Protein AF-A0A931T2Z7-F1 (afdb_monomer_lite)

Radius of gyration: 23.2 Å; chains: 1; bounding box: 56×45×69 Å

Structure (mmCIF, N/CA/C/O backbone):
data_AF-A0A931T2Z7-F1
#
_entry.id   AF-A0A931T2Z7-F1
#
loop_
_atom_site.group_PDB
_atom_site.id
_atom_site.type_symbol
_atom_site.label_atom_id
_atom_site.label_alt_id
_atom_site.label_comp_id
_atom_site.label_asym_id
_atom_site.label_entity_id
_atom_site.label_seq_id
_atom_site.pdbx_PDB_ins_code
_atom_site.Cartn_x
_atom_site.Cartn_y
_atom_site.Cartn_z
_atom_site.occupancy
_atom_site.B_iso_or_equiv
_atom_site.auth_seq_id
_atom_site.auth_comp_id
_atom_site.auth_asym_id
_atom_site.auth_atom_id
_atom_site.pdbx_PDB_model_num
ATOM 1 N N . LYS A 1 1 ? -25.199 -8.448 5.034 1.00 47.22 1 LYS A N 1
ATOM 2 C CA . LYS A 1 1 ? -24.951 -6.985 4.900 1.00 47.22 1 LYS A CA 1
ATOM 3 C C . LYS A 1 1 ? -23.659 -6.798 4.100 1.00 47.22 1 LYS A C 1
ATOM 5 O O . LYS A 1 1 ? -22.638 -7.283 4.561 1.00 47.22 1 LYS A O 1
ATOM 10 N N . VAL A 1 2 ? -23.709 -6.201 2.903 1.00 49.00 2 VAL A N 1
ATOM 11 C CA . VAL A 1 2 ? -22.579 -6.188 1.937 1.00 49.00 2 VAL A CA 1
ATOM 12 C C . VAL A 1 2 ? -21.537 -5.095 2.235 1.00 49.00 2 VAL A C 1
ATOM 14 O O . VAL A 1 2 ? -20.383 -5.226 1.847 1.00 49.00 2 VAL A O 1
ATOM 17 N N . ALA A 1 3 ? -21.900 -4.055 2.985 1.00 61.62 3 ALA A N 1
ATOM 18 C CA . ALA A 1 3 ? -21.031 -2.908 3.238 1.00 61.62 3 ALA A CA 1
ATOM 19 C C . ALA A 1 3 ? -20.469 -2.869 4.673 1.00 61.62 3 ALA A C 1
ATOM 21 O O . ALA A 1 3 ? -21.192 -3.098 5.652 1.00 61.62 3 ALA A O 1
ATOM 22 N N . LEU A 1 4 ? -19.173 -2.538 4.778 1.00 72.38 4 LEU A N 1
ATOM 23 C CA . LEU A 1 4 ? -18.418 -2.384 6.031 1.00 72.38 4 LEU A CA 1
ATOM 24 C C . LEU A 1 4 ? -19.064 -1.343 6.968 1.00 72.38 4 LEU A C 1
ATOM 26 O O . LEU A 1 4 ? -19.288 -1.635 8.146 1.00 72.38 4 LEU A O 1
ATOM 30 N N . PHE A 1 5 ? -19.448 -0.179 6.429 1.00 76.06 5 PHE A N 1
ATOM 31 C CA . PHE A 1 5 ? -19.869 1.005 7.199 1.00 76.06 5 PHE A CA 1
ATOM 32 C C . PHE A 1 5 ? -21.328 1.449 6.981 1.00 76.06 5 PHE A C 1
ATOM 34 O O . PHE A 1 5 ? -21.672 2.587 7.276 1.00 76.06 5 PHE A O 1
ATOM 41 N N . GLY A 1 6 ? -22.214 0.566 6.505 1.00 76.25 6 GLY A N 1
ATOM 42 C CA . GLY A 1 6 ? -23.639 0.889 6.325 1.00 76.25 6 GLY A CA 1
ATOM 43 C C . GLY A 1 6 ? -24.043 1.087 4.864 1.00 76.25 6 GLY A C 1
ATOM 44 O O . GLY A 1 6 ? -23.604 0.330 4.011 1.00 76.25 6 GLY A O 1
ATOM 45 N N . ARG A 1 7 ? -24.949 2.024 4.559 1.00 83.50 7 ARG A N 1
ATOM 46 C CA . ARG A 1 7 ? -25.377 2.281 3.168 1.00 83.50 7 ARG A CA 1
ATOM 47 C C . ARG A 1 7 ? -24.281 3.023 2.401 1.00 83.50 7 ARG A C 1
ATOM 49 O O . ARG A 1 7 ? -23.548 3.800 3.003 1.00 83.50 7 ARG A O 1
ATOM 56 N N . LEU A 1 8 ? -24.218 2.805 1.088 1.00 85.88 8 LEU A N 1
ATOM 57 C CA . LEU A 1 8 ? -23.361 3.600 0.211 1.00 85.88 8 LEU A CA 1
ATOM 58 C C . LEU A 1 8 ? -23.805 5.069 0.242 1.00 85.88 8 LEU A C 1
ATOM 60 O O . LEU A 1 8 ? -24.997 5.379 0.269 1.00 85.88 8 LEU A O 1
ATOM 64 N N . THR A 1 9 ? -22.824 5.954 0.243 1.00 87.44 9 THR A N 1
ATOM 65 C CA . THR A 1 9 ? -22.942 7.408 0.245 1.00 87.44 9 THR A CA 1
ATOM 66 C C . THR A 1 9 ? -22.317 7.973 -1.029 1.00 87.44 9 THR A C 1
ATOM 68 O O . THR A 1 9 ? -21.560 7.290 -1.716 1.00 87.44 9 THR A O 1
ATOM 71 N N . ALA A 1 10 ? -22.575 9.248 -1.333 1.00 90.06 10 ALA A N 1
ATOM 72 C CA . ALA A 1 10 ? -21.933 9.918 -2.467 1.00 90.06 10 ALA A CA 1
ATOM 73 C C . ALA A 1 10 ? -20.393 9.906 -2.372 1.00 90.06 10 ALA A C 1
ATOM 75 O O . ALA A 1 10 ? -19.711 9.887 -3.393 1.00 90.06 10 ALA A O 1
ATOM 76 N N . TRP A 1 11 ? -19.841 9.856 -1.155 1.00 91.12 11 TRP A N 1
ATOM 77 C CA . TRP A 1 11 ? -18.398 9.803 -0.926 1.00 91.12 11 TRP A CA 1
ATOM 78 C C . TRP A 1 11 ? -17.763 8.483 -1.367 1.00 91.12 11 TRP A C 1
ATOM 80 O O . TRP A 1 11 ? -16.595 8.488 -1.743 1.00 91.12 11 TRP A O 1
ATOM 90 N N . ASP A 1 12 ? -18.517 7.379 -1.425 1.00 91.62 12 ASP A N 1
ATOM 91 C CA . ASP A 1 12 ? -17.999 6.089 -1.902 1.00 91.62 12 ASP A CA 1
ATOM 92 C C . ASP A 1 12 ? -17.622 6.120 -3.395 1.00 91.62 12 ASP A C 1
ATOM 94 O O . ASP A 1 12 ? -16.842 5.284 -3.852 1.00 91.62 12 ASP A O 1
ATOM 98 N N . ALA A 1 13 ? -18.079 7.133 -4.145 1.00 91.12 13 ALA A N 1
ATOM 99 C CA . ALA A 1 13 ? -17.636 7.389 -5.516 1.00 91.12 13 ALA A CA 1
ATOM 100 C C . ALA A 1 13 ? -16.132 7.709 -5.619 1.00 91.12 13 ALA A C 1
ATOM 102 O O . ALA A 1 13 ? -15.572 7.640 -6.712 1.00 91.12 13 ALA A O 1
ATOM 103 N N . MET A 1 14 ? -15.454 8.020 -4.505 1.00 89.88 14 MET A N 1
ATOM 104 C CA . MET A 1 14 ? -14.001 8.199 -4.503 1.00 89.88 14 MET A CA 1
ATOM 105 C C . MET A 1 14 ? -13.225 6.882 -4.561 1.00 89.88 14 MET A C 1
ATOM 107 O O . MET A 1 14 ? -12.046 6.905 -4.890 1.00 89.88 14 MET A O 1
ATOM 111 N N . ILE A 1 15 ? -13.843 5.733 -4.265 1.00 91.50 15 ILE A N 1
ATOM 112 C CA . ILE A 1 15 ? -13.122 4.455 -4.205 1.00 91.50 15 ILE A CA 1
ATOM 113 C C . ILE A 1 15 ? -12.502 4.091 -5.569 1.00 91.50 15 ILE A C 1
ATOM 115 O O . ILE A 1 15 ? -11.302 3.830 -5.593 1.00 91.50 15 ILE A O 1
ATOM 119 N N . PRO A 1 16 ? -13.215 4.120 -6.715 1.00 92.38 16 PRO A N 1
ATOM 120 C CA . PRO A 1 16 ? -12.596 3.826 -8.010 1.00 92.38 16 PRO A CA 1
ATOM 121 C C . PRO A 1 16 ? -11.352 4.678 -8.341 1.00 92.38 16 PRO A C 1
ATOM 123 O O . PRO A 1 16 ? -10.322 4.077 -8.649 1.00 92.38 16 PRO A O 1
ATOM 126 N N . PRO A 1 17 ? -11.349 6.024 -8.216 1.00 90.88 17 PRO A N 1
ATOM 127 C CA . PRO A 1 17 ? -10.139 6.819 -8.460 1.00 90.88 17 PRO A CA 1
ATOM 128 C C . PRO A 1 17 ? -9.031 6.633 -7.402 1.00 90.88 17 PRO A C 1
ATOM 130 O O . PRO A 1 17 ? -7.902 7.070 -7.622 1.00 90.88 17 PRO A O 1
ATOM 133 N N . LEU A 1 18 ? -9.289 5.975 -6.261 1.00 90.50 18 LEU A N 1
ATOM 134 C CA . LEU A 1 18 ? -8.206 5.496 -5.385 1.00 90.50 18 LEU A CA 1
ATOM 135 C C . LEU A 1 18 ? -7.441 4.328 -6.020 1.00 90.50 18 LEU A C 1
ATOM 137 O O . LEU A 1 18 ? -6.227 4.250 -5.861 1.00 90.50 18 LEU A O 1
ATOM 141 N N . PHE A 1 19 ? -8.139 3.431 -6.724 1.00 91.50 19 PHE A N 1
ATOM 142 C CA . PHE A 1 19 ? -7.551 2.228 -7.320 1.00 91.50 19 PHE A CA 1
ATOM 143 C C . PHE A 1 19 ? -6.996 2.450 -8.720 1.00 91.50 19 PHE A C 1
ATOM 145 O O . PHE A 1 19 ? -5.960 1.878 -9.041 1.00 91.50 19 PHE A O 1
ATOM 152 N N . PHE A 1 20 ? -7.686 3.240 -9.541 1.00 88.19 20 PHE A N 1
ATOM 153 C CA . PHE A 1 20 ? -7.350 3.456 -10.943 1.00 88.19 20 PHE A CA 1
ATOM 154 C C . PHE A 1 20 ? -6.665 4.806 -11.108 1.00 88.19 20 PHE A C 1
ATOM 156 O O . PHE A 1 20 ? -7.317 5.817 -11.372 1.00 88.19 20 PHE A O 1
ATOM 163 N N . ARG A 1 21 ? -5.342 4.824 -10.917 1.00 86.31 21 ARG A N 1
ATOM 164 C CA . ARG A 1 21 ? -4.540 6.044 -11.035 1.00 86.31 21 ARG A CA 1
ATOM 165 C C . ARG A 1 21 ? -3.527 5.922 -12.154 1.00 86.31 21 ARG A C 1
ATOM 167 O O . ARG A 1 21 ? -2.790 4.940 -12.218 1.00 86.31 21 ARG A O 1
ATOM 174 N N . PHE A 1 22 ? -3.405 6.957 -12.984 1.00 84.44 22 PHE A N 1
ATOM 175 C CA . PHE A 1 22 ? -2.340 6.986 -13.987 1.00 84.44 22 PHE A CA 1
ATOM 176 C C . PHE A 1 22 ? -0.944 6.976 -13.366 1.00 84.44 22 PHE A C 1
ATOM 178 O O . PHE A 1 22 ? -0.027 6.437 -13.974 1.00 84.44 22 PHE A O 1
ATOM 185 N N . GLY A 1 23 ? -0.791 7.460 -12.129 1.00 81.94 23 GLY A N 1
ATOM 186 C CA . GLY A 1 23 ? 0.449 7.339 -11.358 1.00 81.94 23 GLY A CA 1
ATOM 187 C C . GLY A 1 23 ? 0.893 5.899 -11.060 1.00 81.94 23 GLY A C 1
ATOM 188 O O . GLY A 1 23 ? 1.884 5.716 -10.375 1.00 81.94 23 GLY A O 1
ATOM 189 N N . GLN A 1 24 ? 0.186 4.871 -11.535 1.00 87.50 24 GLN A N 1
ATOM 190 C CA . GLN A 1 24 ? 0.598 3.464 -11.456 1.00 87.50 24 GLN A CA 1
ATOM 191 C C . GLN A 1 24 ? 1.173 2.946 -12.783 1.00 87.50 24 GLN A C 1
ATOM 193 O O . GLN A 1 24 ? 1.386 1.740 -12.923 1.00 87.50 24 GLN A O 1
ATOM 198 N N . TYR A 1 25 ? 1.386 3.820 -13.776 1.00 85.31 25 TYR A N 1
ATOM 199 C CA . TYR A 1 25 ? 1.694 3.398 -15.139 1.00 85.31 25 TYR A CA 1
ATOM 200 C C . TYR A 1 25 ? 2.906 2.465 -15.214 1.00 85.31 25 TYR A C 1
ATOM 202 O O . TYR A 1 25 ? 2.810 1.483 -15.935 1.00 85.31 25 TYR A O 1
ATOM 210 N N . GLU A 1 26 ? 3.999 2.659 -14.461 1.00 81.50 26 GLU A N 1
ATOM 211 C CA . GLU A 1 26 ? 5.167 1.760 -14.579 1.00 81.50 26 GLU A CA 1
ATOM 212 C C . GLU A 1 26 ? 4.852 0.332 -14.129 1.00 81.50 26 GLU A C 1
ATOM 214 O O . GLU A 1 26 ? 5.393 -0.623 -14.691 1.00 81.50 26 GLU A O 1
ATOM 219 N N . ALA A 1 27 ? 3.959 0.169 -13.148 1.00 80.25 27 ALA A N 1
ATOM 220 C CA . ALA A 1 27 ? 3.520 -1.148 -12.695 1.00 80.25 27 ALA A CA 1
ATOM 221 C C . ALA A 1 27 ? 2.672 -1.872 -13.754 1.00 80.25 27 ALA A C 1
ATOM 223 O O . ALA A 1 27 ? 2.541 -3.091 -13.696 1.00 80.25 27 ALA A O 1
ATOM 224 N N . LEU A 1 28 ? 2.108 -1.140 -14.719 1.00 80.81 28 LEU A N 1
ATOM 225 C CA . LEU A 1 28 ? 1.307 -1.685 -15.815 1.00 80.81 28 LEU A CA 1
ATOM 226 C C . LEU A 1 28 ? 2.108 -1.801 -17.116 1.00 80.81 28 LEU A C 1
ATOM 228 O O . LEU A 1 28 ? 1.961 -2.772 -17.853 1.00 80.81 28 LEU A O 1
ATOM 232 N N . THR A 1 29 ? 2.953 -0.816 -17.409 1.00 78.75 29 THR A N 1
ATOM 233 C CA . THR A 1 29 ? 3.614 -0.663 -18.706 1.00 78.75 29 THR A CA 1
ATOM 234 C C . THR A 1 29 ? 5.085 -1.021 -18.668 1.00 78.75 29 THR A C 1
ATOM 236 O O . THR A 1 29 ? 5.592 -1.452 -19.699 1.00 78.75 29 THR A O 1
ATOM 239 N N . PHE A 1 30 ? 5.789 -0.877 -17.539 1.00 76.62 30 PHE A N 1
ATOM 240 C CA . PHE A 1 30 ? 7.238 -1.072 -17.483 1.00 76.62 30 PHE A CA 1
ATOM 241 C C . PHE A 1 30 ? 7.589 -2.512 -17.120 1.00 76.62 30 PHE A C 1
ATOM 243 O O . PHE A 1 30 ? 8.102 -3.241 -17.973 1.00 76.62 30 PHE A O 1
ATOM 250 N N . ILE A 1 31 ? 7.242 -2.930 -15.900 1.00 75.31 31 ILE A N 1
ATOM 251 C CA . ILE A 1 31 ? 7.442 -4.290 -15.387 1.00 75.31 31 ILE A CA 1
ATOM 252 C C . ILE A 1 31 ? 6.098 -4.751 -14.813 1.00 75.31 31 ILE A C 1
ATOM 254 O O . ILE A 1 31 ? 5.860 -4.567 -13.615 1.00 75.31 31 ILE A O 1
ATOM 258 N N . PRO A 1 32 ? 5.199 -5.307 -15.650 1.00 75.38 32 PRO A N 1
ATOM 259 C CA . PRO A 1 32 ? 3.908 -5.803 -15.198 1.00 75.38 32 PRO A CA 1
ATOM 260 C C . PRO A 1 32 ? 4.111 -7.053 -14.345 1.00 75.38 32 PRO A C 1
ATOM 262 O O . PRO A 1 32 ? 4.056 -8.181 -14.829 1.00 75.38 32 PRO A O 1
ATOM 265 N N . ASN A 1 33 ? 4.379 -6.844 -13.059 1.00 80.88 33 ASN A N 1
ATOM 266 C CA . ASN A 1 33 ? 4.463 -7.905 -12.075 1.00 80.88 33 ASN A CA 1
ATOM 267 C C . ASN A 1 33 ? 3.382 -7.705 -11.002 1.00 80.88 33 ASN A C 1
ATOM 269 O O . ASN A 1 33 ? 3.566 -6.898 -10.083 1.00 80.88 33 ASN A O 1
ATOM 273 N N . PRO A 1 34 ? 2.270 -8.462 -11.074 1.00 80.12 34 PRO A N 1
ATOM 274 C CA . PRO A 1 34 ? 1.200 -8.394 -10.086 1.00 80.12 34 PRO A CA 1
ATOM 275 C C . PRO A 1 34 ? 1.677 -8.620 -8.647 1.00 80.12 34 PRO A C 1
ATOM 277 O O . PRO A 1 34 ? 1.094 -8.043 -7.724 1.00 80.12 34 PRO A O 1
ATOM 280 N N . SER A 1 35 ? 2.739 -9.413 -8.440 1.00 79.94 35 SER A N 1
ATOM 281 C CA . SER A 1 35 ? 3.261 -9.711 -7.101 1.00 79.94 35 SER A CA 1
ATOM 282 C C . SER A 1 35 ? 3.876 -8.490 -6.414 1.00 79.94 35 SER A C 1
ATOM 284 O O . SER A 1 35 ? 3.884 -8.423 -5.189 1.00 79.94 35 SER A O 1
ATOM 286 N N . HIS A 1 36 ? 4.334 -7.493 -7.177 1.00 76.94 36 HIS A N 1
ATOM 287 C CA . HIS A 1 36 ? 4.993 -6.305 -6.635 1.00 76.94 36 HIS A CA 1
ATOM 288 C C . HIS A 1 36 ? 4.038 -5.169 -6.248 1.00 76.94 36 HIS A C 1
ATOM 290 O O . HIS A 1 36 ? 4.475 -4.195 -5.643 1.00 76.94 36 HIS A O 1
ATOM 296 N N . GLY A 1 37 ? 2.745 -5.273 -6.571 1.00 85.06 37 GLY A N 1
ATOM 297 C CA . GLY A 1 37 ? 1.793 -4.191 -6.312 1.00 85.06 37 GLY A CA 1
ATOM 298 C C . GLY A 1 37 ? 0.382 -4.680 -6.028 1.00 85.06 37 GLY A C 1
ATOM 299 O O . GLY A 1 37 ? -0.073 -4.642 -4.888 1.00 85.06 37 GLY A O 1
ATOM 300 N N . VAL A 1 38 ? -0.320 -5.143 -7.064 1.00 91.25 38 VAL A N 1
ATOM 301 C CA . VAL A 1 38 ? -1.763 -5.430 -6.991 1.00 91.25 38 VAL A CA 1
ATOM 302 C C . VAL A 1 38 ? -2.079 -6.561 -6.011 1.00 91.25 38 VAL A C 1
ATOM 304 O O . VAL A 1 38 ? -2.988 -6.420 -5.196 1.00 91.25 38 VAL A O 1
ATOM 307 N N . ILE A 1 39 ? -1.321 -7.663 -6.043 1.00 94.19 39 ILE A N 1
ATOM 308 C CA . ILE A 1 39 ? -1.569 -8.815 -5.162 1.00 94.19 39 ILE A CA 1
ATOM 309 C C . ILE A 1 39 ? -1.424 -8.430 -3.675 1.00 94.19 39 ILE A C 1
ATOM 311 O O . ILE A 1 39 ? -2.365 -8.696 -2.927 1.00 94.19 39 ILE A O 1
ATOM 315 N N . PRO A 1 40 ? -0.338 -7.767 -3.220 1.00 95.31 40 PRO A N 1
ATOM 316 C CA . PRO A 1 40 ? -0.238 -7.260 -1.848 1.00 95.31 40 PRO A CA 1
ATOM 317 C C . PRO A 1 40 ? -1.440 -6.420 -1.397 1.00 95.31 40 PRO A C 1
ATOM 319 O O . PRO A 1 40 ? -1.946 -6.613 -0.292 1.00 95.31 40 PRO A O 1
ATOM 322 N N . VAL A 1 41 ? -1.929 -5.518 -2.257 1.00 95.88 41 VAL A N 1
ATOM 323 C CA . VAL A 1 41 ? -3.095 -4.671 -1.954 1.00 95.88 41 VAL A CA 1
ATOM 324 C C . VAL A 1 41 ? -4.354 -5.517 -1.792 1.00 95.88 41 VAL A C 1
ATOM 326 O O . VAL A 1 41 ? -5.075 -5.365 -0.806 1.00 95.88 41 VAL A O 1
ATOM 329 N N . VAL A 1 42 ? -4.605 -6.445 -2.719 1.00 96.81 42 VAL A N 1
ATOM 330 C CA . VAL A 1 42 ? -5.750 -7.364 -2.646 1.00 96.81 42 VAL A CA 1
ATOM 331 C C . VAL A 1 42 ? -5.690 -8.203 -1.369 1.00 96.81 42 VAL A C 1
ATOM 333 O O . VAL A 1 42 ? -6.690 -8.303 -0.663 1.00 96.81 42 VAL A O 1
ATOM 336 N N . LEU A 1 43 ? -4.524 -8.750 -1.022 1.00 97.81 43 LEU A N 1
ATOM 337 C CA . LEU A 1 43 ? -4.340 -9.540 0.197 1.00 97.81 43 LEU A CA 1
ATOM 338 C C . LEU A 1 43 ? -4.569 -8.709 1.467 1.00 97.81 43 LEU A C 1
ATOM 340 O O . LEU A 1 43 ? -5.224 -9.191 2.388 1.00 97.81 43 LEU A O 1
ATOM 344 N N . ALA A 1 44 ? -4.121 -7.451 1.510 1.00 97.69 44 ALA A N 1
ATOM 345 C CA . ALA A 1 44 ? -4.396 -6.554 2.634 1.00 97.69 44 ALA A CA 1
ATOM 346 C C . ALA A 1 44 ? -5.902 -6.273 2.802 1.00 97.69 44 ALA A C 1
ATOM 348 O O . ALA A 1 44 ? -6.428 -6.304 3.919 1.00 97.69 44 ALA A O 1
ATOM 349 N N . LEU A 1 45 ? -6.625 -6.062 1.697 1.00 97.00 45 LEU A N 1
ATOM 350 C CA . LEU A 1 45 ? -8.078 -5.864 1.714 1.00 97.00 45 LEU A CA 1
ATOM 351 C C . LEU A 1 45 ? -8.827 -7.142 2.118 1.00 97.00 45 LEU A C 1
ATOM 353 O O . LEU A 1 45 ? -9.759 -7.080 2.924 1.00 97.00 45 LEU A O 1
ATOM 357 N N . LEU A 1 46 ? -8.398 -8.305 1.619 1.00 97.50 46 LEU A N 1
ATOM 358 C CA . LEU A 1 46 ? -8.943 -9.606 2.009 1.00 97.50 46 LEU A CA 1
ATOM 359 C C . LEU A 1 46 ? -8.679 -9.913 3.486 1.00 97.50 46 LEU A C 1
ATOM 361 O O . LEU A 1 46 ? -9.564 -10.448 4.154 1.00 97.50 46 LEU A O 1
ATOM 365 N N . ALA A 1 47 ? -7.516 -9.541 4.027 1.00 97.75 47 ALA A N 1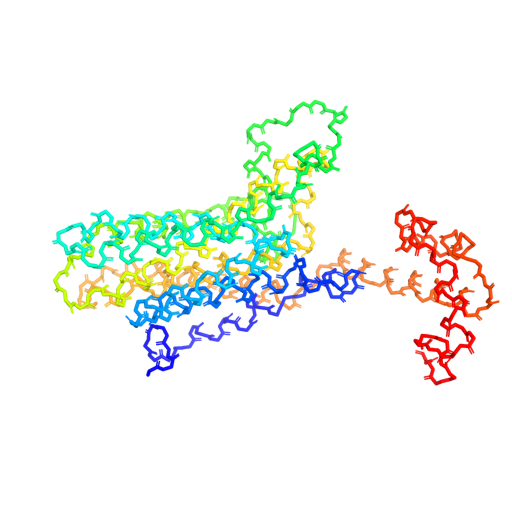
ATOM 366 C CA . ALA A 1 47 ? -7.230 -9.676 5.453 1.00 97.75 47 ALA A CA 1
ATOM 367 C C . ALA A 1 47 ? -8.189 -8.822 6.289 1.00 97.75 47 ALA A C 1
ATOM 369 O O . ALA A 1 47 ? -8.807 -9.329 7.223 1.00 97.75 47 ALA A O 1
ATOM 370 N N . CYS A 1 48 ? -8.404 -7.560 5.903 1.00 96.25 48 CYS A N 1
ATOM 371 C CA . CYS A 1 48 ? -9.378 -6.694 6.567 1.00 96.25 48 CYS A CA 1
ATOM 372 C C . CYS A 1 48 ? -10.802 -7.259 6.487 1.00 96.25 48 CYS A C 1
ATOM 374 O O . CYS A 1 48 ? -11.539 -7.256 7.471 1.00 96.25 48 CYS A O 1
ATOM 376 N N . ARG A 1 49 ? -11.187 -7.821 5.334 1.00 95.44 49 ARG A N 1
ATOM 377 C CA . ARG A 1 49 ? -12.473 -8.513 5.194 1.00 95.44 49 ARG A CA 1
ATOM 378 C C . ARG A 1 49 ? -12.559 -9.754 6.084 1.00 95.44 49 ARG A C 1
ATOM 380 O O . ARG A 1 49 ? -13.633 -10.019 6.624 1.00 95.44 49 ARG A O 1
ATOM 387 N N . SER A 1 50 ? -11.458 -10.482 6.246 1.00 96.44 50 SER A N 1
ATOM 388 C CA . SER A 1 50 ? -11.375 -11.701 7.057 1.00 96.44 50 SER A CA 1
ATOM 389 C C . SER A 1 50 ? -11.448 -11.415 8.556 1.00 96.44 50 SER A C 1
ATOM 391 O O . SER A 1 50 ? -11.975 -12.233 9.303 1.00 96.44 50 SER A O 1
ATOM 393 N N . LEU A 1 51 ? -11.028 -10.225 9.004 1.00 94.81 51 LEU A N 1
ATOM 394 C CA . LEU A 1 51 ? -11.258 -9.780 10.384 1.00 94.81 51 LEU A CA 1
ATOM 395 C C . LEU A 1 51 ? -12.755 -9.726 10.731 1.00 94.81 51 LEU A C 1
ATOM 397 O O . LEU A 1 51 ? -13.123 -9.942 11.880 1.00 94.81 51 LEU A O 1
ATOM 401 N N . LEU A 1 52 ? -13.633 -9.486 9.753 1.00 92.62 52 LEU A N 1
ATOM 402 C CA . LEU A 1 52 ? -15.088 -9.465 9.954 1.00 92.62 52 LEU A CA 1
ATOM 403 C C . LEU A 1 52 ? -15.737 -10.860 9.981 1.00 92.62 52 LEU A C 1
ATOM 405 O O . LEU A 1 52 ? -16.962 -10.948 10.041 1.00 92.62 52 LEU A O 1
ATOM 409 N N . ILE A 1 53 ? -14.969 -11.943 9.851 1.00 93.62 53 ILE A N 1
ATOM 410 C CA . ILE A 1 53 ? -15.504 -13.299 9.982 1.00 93.62 53 ILE A CA 1
ATOM 411 C C . ILE A 1 53 ? -15.754 -13.567 11.472 1.00 93.62 53 ILE A C 1
ATOM 413 O O . ILE A 1 53 ? -14.827 -13.504 12.282 1.00 93.62 53 ILE A O 1
ATOM 417 N N . GLU A 1 54 ? -17.009 -13.863 11.815 1.00 90.75 54 GLU A N 1
ATOM 418 C CA . GLU A 1 54 ? -17.461 -14.151 13.187 1.00 90.75 54 GLU A CA 1
ATOM 419 C C . GLU A 1 54 ? -16.967 -15.524 13.669 1.00 90.75 54 GLU A C 1
ATOM 421 O O . GLU A 1 54 ? -16.572 -15.698 14.819 1.00 90.75 54 GLU A O 1
ATOM 426 N N . ASN A 1 55 ? -16.910 -16.514 12.772 1.00 93.25 55 ASN A N 1
ATOM 427 C CA . ASN A 1 55 ? -16.373 -17.830 13.101 1.00 93.25 55 ASN A CA 1
ATOM 428 C C . ASN A 1 55 ? -14.846 -17.758 13.303 1.00 93.25 55 ASN A C 1
ATOM 430 O O . ASN A 1 55 ? -14.093 -17.559 12.349 1.00 93.25 55 ASN A O 1
ATOM 434 N N . GLY A 1 56 ? -14.391 -17.962 14.544 1.00 93.38 56 GLY A N 1
ATOM 435 C CA . GLY A 1 56 ? -12.976 -17.868 14.918 1.00 93.38 56 GLY A CA 1
ATOM 436 C C . GLY A 1 56 ? -12.050 -18.801 14.131 1.00 93.38 56 GLY A C 1
ATOM 437 O O . GLY A 1 56 ? -10.975 -18.371 13.723 1.00 93.38 56 GLY A O 1
ATOM 438 N N . TRP A 1 57 ? -12.481 -20.031 13.838 1.00 97.12 57 TRP A N 1
ATOM 439 C CA . TRP A 1 57 ? -11.696 -20.994 13.054 1.00 97.12 57 TRP A CA 1
ATOM 440 C C . TRP A 1 57 ? -11.585 -20.599 11.584 1.00 97.12 57 TRP A C 1
ATOM 442 O O . TRP A 1 57 ? -10.503 -20.665 11.007 1.00 97.12 57 TRP A O 1
ATOM 452 N N . ALA A 1 58 ? -12.684 -20.143 10.980 1.00 97.25 58 ALA A N 1
ATOM 453 C CA . ALA A 1 58 ? -12.672 -19.644 9.610 1.00 97.25 58 ALA A CA 1
ATOM 454 C C . ALA A 1 58 ? -11.828 -18.365 9.490 1.00 97.25 58 ALA A C 1
ATOM 456 O O . ALA A 1 58 ? -11.067 -18.223 8.535 1.00 97.25 58 ALA A O 1
ATOM 457 N N . ARG A 1 59 ? -11.905 -17.460 10.479 1.00 96.75 59 ARG A N 1
ATOM 458 C CA . ARG A 1 59 ? -11.037 -16.277 10.565 1.00 96.75 59 ARG A CA 1
ATOM 459 C C . ARG A 1 59 ? -9.569 -16.674 10.682 1.00 96.75 59 ARG A C 1
ATOM 461 O O . ARG A 1 59 ? -8.749 -16.112 9.963 1.00 96.75 59 ARG A O 1
ATOM 468 N N . LEU A 1 60 ? -9.249 -17.637 11.547 1.00 97.75 60 LEU A N 1
ATOM 469 C CA . LEU A 1 60 ? -7.899 -18.169 11.698 1.00 97.75 60 LEU A CA 1
ATOM 470 C C . LEU A 1 60 ? -7.384 -18.714 10.367 1.00 97.75 60 LEU A C 1
ATOM 472 O O . LEU A 1 60 ? -6.373 -18.231 9.868 1.00 97.75 60 LEU A O 1
ATOM 476 N N . ALA A 1 61 ? -8.115 -19.648 9.753 1.00 98.38 61 ALA A N 1
ATOM 477 C CA . ALA A 1 61 ? -7.722 -20.264 8.489 1.00 98.38 61 ALA A CA 1
ATOM 478 C C . ALA A 1 61 ? -7.510 -19.217 7.382 1.00 98.38 61 ALA A C 1
ATOM 480 O O . ALA A 1 61 ? -6.489 -19.242 6.693 1.00 98.38 61 ALA A O 1
ATOM 481 N N . ALA A 1 62 ? -8.434 -18.258 7.251 1.00 98.44 62 ALA A N 1
ATOM 482 C CA . ALA A 1 62 ? -8.344 -17.191 6.261 1.00 98.44 62 ALA A CA 1
ATOM 483 C C . ALA A 1 62 ? -7.133 -16.273 6.500 1.00 98.44 62 ALA A C 1
ATOM 485 O O . ALA A 1 62 ? -6.349 -16.046 5.581 1.00 98.44 62 ALA A O 1
ATOM 486 N N . LEU A 1 63 ? -6.943 -15.765 7.724 1.00 98.44 63 LEU A N 1
ATOM 487 C CA . LEU A 1 63 ? -5.831 -14.862 8.044 1.00 98.44 63 LEU A CA 1
ATOM 488 C C . LEU A 1 63 ? -4.473 -15.557 7.934 1.00 98.44 63 LEU A C 1
ATOM 490 O O . LEU A 1 63 ? -3.527 -14.936 7.450 1.00 98.44 63 LEU A O 1
ATOM 494 N N . THR A 1 64 ? -4.368 -16.829 8.321 1.00 98.50 64 THR A N 1
ATOM 495 C CA . THR A 1 64 ? -3.148 -17.625 8.147 1.00 98.50 64 THR A CA 1
ATOM 496 C C . THR A 1 64 ? -2.824 -17.824 6.667 1.00 98.50 64 THR A C 1
ATOM 498 O O . THR A 1 64 ? -1.702 -17.528 6.257 1.00 98.50 64 THR A O 1
ATOM 501 N N . ALA A 1 65 ? -3.795 -18.242 5.847 1.00 98.44 65 ALA A N 1
ATOM 502 C CA . ALA A 1 65 ? -3.588 -18.421 4.409 1.00 98.44 65 ALA A CA 1
ATOM 503 C C . ALA A 1 65 ? -3.207 -17.103 3.715 1.00 98.44 65 ALA A C 1
ATOM 505 O O . ALA A 1 65 ? -2.235 -17.050 2.964 1.00 98.44 65 ALA A O 1
ATOM 506 N N . ILE A 1 66 ? -3.923 -16.012 4.008 1.00 98.50 66 ILE A N 1
ATOM 507 C CA . ILE A 1 66 ? -3.629 -14.689 3.440 1.00 98.50 66 ILE A CA 1
ATOM 508 C C . ILE A 1 66 ? -2.232 -14.220 3.849 1.00 98.50 66 ILE A C 1
ATOM 510 O O . ILE A 1 66 ? -1.501 -13.703 3.010 1.00 98.50 66 ILE A O 1
ATOM 514 N N . SER A 1 67 ? -1.843 -14.425 5.109 1.00 98.12 67 SER A N 1
ATOM 515 C CA . SER A 1 67 ? -0.524 -14.034 5.612 1.00 98.12 67 SER A CA 1
ATOM 516 C C . SER A 1 67 ? 0.601 -14.838 4.966 1.00 98.12 67 SER A C 1
ATOM 518 O O . SER A 1 67 ? 1.616 -14.255 4.596 1.00 98.12 67 SER A O 1
ATOM 520 N N . PHE A 1 68 ? 0.398 -16.145 4.754 1.00 97.44 68 PHE A N 1
ATOM 521 C CA . PHE A 1 68 ? 1.319 -16.983 3.989 1.00 97.44 68 PHE A CA 1
ATOM 522 C C . PHE A 1 68 ? 1.538 -16.409 2.586 1.00 97.44 68 PHE A C 1
ATOM 524 O O . PHE A 1 68 ? 2.671 -16.100 2.217 1.00 97.44 68 PHE A O 1
ATOM 531 N N . PHE A 1 69 ? 0.465 -16.188 1.819 1.00 97.31 69 PHE A N 1
ATOM 532 C CA . PHE A 1 69 ? 0.593 -15.635 0.470 1.00 97.31 69 PHE A CA 1
ATOM 533 C C . PHE A 1 69 ? 1.193 -14.225 0.479 1.00 97.31 69 PHE A C 1
ATOM 535 O O . PHE A 1 69 ? 2.052 -13.927 -0.346 1.00 97.31 69 PHE A O 1
ATOM 542 N N . ALA A 1 70 ? 0.807 -13.370 1.430 1.00 96.62 70 ALA A N 1
ATOM 543 C CA . ALA A 1 70 ? 1.297 -11.997 1.516 1.00 96.62 70 ALA A CA 1
ATOM 544 C C . ALA A 1 70 ? 2.811 -11.946 1.745 1.00 96.62 70 ALA A C 1
ATOM 546 O O . ALA A 1 70 ? 3.500 -11.213 1.032 1.00 96.62 70 ALA A O 1
ATOM 547 N N . SER A 1 71 ? 3.347 -12.769 2.650 1.00 95.38 71 SER A N 1
ATOM 548 C CA . SER A 1 71 ? 4.793 -12.860 2.887 1.00 95.38 71 SER A CA 1
ATOM 549 C C . SER A 1 71 ? 5.584 -13.290 1.650 1.00 95.38 71 SER A C 1
ATOM 551 O O . SER A 1 71 ? 6.673 -12.778 1.419 1.00 95.38 71 SER A O 1
ATOM 553 N N . HIS A 1 72 ? 5.019 -14.149 0.798 1.00 93.25 72 HIS A N 1
ATOM 554 C CA . HIS A 1 72 ? 5.703 -14.663 -0.397 1.00 93.25 72 HIS A CA 1
ATOM 555 C C . HIS A 1 72 ? 5.556 -13.775 -1.643 1.00 93.25 72 HIS A C 1
ATOM 557 O O . HIS A 1 72 ? 6.104 -14.088 -2.696 1.00 93.25 72 HIS A O 1
ATOM 563 N N . THR A 1 73 ? 4.855 -12.641 -1.548 1.00 91.06 73 THR A N 1
ATOM 564 C CA . THR A 1 73 ? 4.785 -11.659 -2.652 1.00 91.06 73 THR A CA 1
ATOM 565 C C . THR A 1 73 ? 5.994 -10.719 -2.704 1.00 91.06 73 THR A C 1
ATOM 567 O O . THR A 1 73 ? 6.196 -10.023 -3.699 1.00 91.06 73 THR A O 1
ATOM 570 N N . GLY A 1 74 ? 6.785 -10.653 -1.628 1.00 84.25 74 GLY A N 1
ATOM 571 C CA . GLY A 1 74 ? 7.905 -9.723 -1.455 1.00 84.25 74 GLY A CA 1
ATOM 572 C C . GLY A 1 74 ? 7.506 -8.332 -0.945 1.00 84.25 74 GLY A C 1
ATOM 573 O O . GLY A 1 74 ? 8.276 -7.726 -0.215 1.00 84.25 74 GLY A O 1
ATOM 574 N N . PHE A 1 75 ? 6.299 -7.839 -1.253 1.00 87.31 75 PHE A N 1
ATOM 575 C CA . PHE A 1 75 ? 5.811 -6.521 -0.797 1.00 87.31 75 PHE A CA 1
ATOM 576 C C . PHE A 1 75 ? 4.689 -6.611 0.248 1.00 87.31 75 PHE A C 1
ATOM 578 O O . PHE A 1 75 ? 4.511 -5.696 1.048 1.00 87.31 75 PHE A O 1
ATOM 585 N N . GLY A 1 76 ? 3.960 -7.728 0.295 1.00 92.00 76 GLY A N 1
ATOM 586 C CA . GLY A 1 76 ? 2.930 -7.995 1.302 1.00 92.00 76 GLY A CA 1
ATOM 587 C C . GLY A 1 76 ? 3.472 -8.414 2.673 1.00 92.00 76 GLY A C 1
ATOM 588 O O . GLY A 1 76 ? 2.682 -8.591 3.598 1.00 92.00 76 GLY A O 1
ATOM 589 N N . PHE A 1 77 ? 4.792 -8.548 2.846 1.00 93.31 77 PHE A N 1
ATOM 590 C CA . PHE A 1 77 ? 5.395 -9.059 4.085 1.00 93.31 77 PHE A CA 1
ATOM 591 C C . PHE A 1 77 ? 5.161 -8.173 5.322 1.00 93.31 77 PHE A C 1
ATOM 593 O O . PHE A 1 77 ? 5.334 -8.635 6.447 1.00 93.31 77 PHE A O 1
ATOM 600 N N . PHE A 1 78 ? 4.735 -6.918 5.141 1.00 95.88 78 PHE A N 1
ATOM 601 C CA . PHE A 1 78 ? 4.356 -6.028 6.245 1.00 95.88 78 PHE A CA 1
ATOM 602 C C . PHE A 1 78 ? 2.978 -6.341 6.835 1.00 95.88 78 PHE A C 1
ATOM 604 O O . PHE A 1 78 ? 2.683 -5.910 7.948 1.00 95.88 78 PHE A O 1
ATOM 611 N N . LEU A 1 79 ? 2.126 -7.081 6.120 1.00 97.94 79 LEU A N 1
ATOM 612 C CA . LEU A 1 79 ? 0.770 -7.395 6.570 1.00 97.94 79 LEU A CA 1
ATOM 613 C C . LEU A 1 79 ? 0.740 -8.316 7.804 1.00 97.94 79 LEU A C 1
ATOM 615 O O . LEU A 1 79 ? 0.072 -7.948 8.775 1.00 97.94 79 LEU A O 1
ATOM 619 N N . PRO A 1 80 ? 1.459 -9.457 7.843 1.00 98.12 80 PRO A N 1
ATOM 620 C CA . PRO A 1 80 ? 1.411 -10.359 8.992 1.00 98.12 80 PRO A CA 1
ATOM 621 C C . PRO A 1 80 ? 1.831 -9.710 10.319 1.00 98.12 80 PRO A C 1
ATOM 623 O O . PRO A 1 80 ? 1.080 -9.861 11.281 1.00 98.12 80 PRO A O 1
ATOM 626 N N . PRO A 1 81 ? 2.930 -8.926 10.416 1.00 97.81 81 PRO A N 1
ATOM 627 C CA . PRO A 1 81 ? 3.274 -8.229 11.659 1.00 97.81 81 PRO A CA 1
ATOM 628 C C . PRO A 1 81 ? 2.160 -7.310 12.182 1.00 97.81 81 PRO A C 1
ATOM 630 O O . PRO A 1 81 ? 1.911 -7.270 13.387 1.00 97.81 81 PRO A O 1
ATOM 633 N N . MET A 1 82 ? 1.443 -6.616 11.289 1.00 97.62 82 MET A N 1
ATOM 634 C CA . MET A 1 82 ? 0.325 -5.748 11.682 1.00 97.62 82 MET A CA 1
ATOM 635 C C . MET A 1 82 ? -0.879 -6.551 12.177 1.00 97.62 82 MET A C 1
ATOM 637 O O . MET A 1 82 ? -1.498 -6.181 13.176 1.00 97.62 82 MET A O 1
ATOM 641 N N . LEU A 1 83 ? -1.188 -7.677 11.526 1.00 98.06 83 LEU A N 1
ATOM 642 C CA . LEU A 1 83 ? -2.238 -8.591 11.978 1.00 98.06 83 LEU A CA 1
ATOM 643 C C . LEU A 1 83 ? -1.899 -9.214 13.335 1.00 98.06 83 LEU A C 1
ATOM 645 O O . LEU A 1 83 ? -2.763 -9.253 14.206 1.00 98.06 83 LEU A O 1
ATOM 649 N N . ILE A 1 84 ? -0.650 -9.645 13.538 1.00 98.12 84 ILE A N 1
ATOM 650 C CA . ILE A 1 84 ? -0.168 -10.172 14.822 1.00 98.12 84 ILE A CA 1
ATOM 651 C C . ILE A 1 84 ? -0.381 -9.131 15.917 1.00 98.12 84 ILE A C 1
ATOM 653 O O . ILE A 1 84 ? -1.016 -9.444 16.916 1.00 98.12 84 ILE A O 1
ATOM 657 N N . GLY A 1 85 ? 0.068 -7.886 15.721 1.00 96.62 85 GLY A N 1
ATOM 658 C CA . GLY A 1 85 ? -0.107 -6.823 16.715 1.00 96.62 85 GLY A CA 1
ATOM 659 C C . GLY A 1 85 ? -1.574 -6.610 17.104 1.00 96.62 85 GLY A C 1
ATOM 660 O O . GLY A 1 85 ? -1.910 -6.590 18.286 1.00 96.62 85 GLY A O 1
ATOM 661 N N . VAL A 1 86 ? -2.467 -6.531 16.114 1.00 95.50 86 VAL A N 1
ATOM 662 C CA . VAL A 1 86 ? -3.915 -6.377 16.334 1.00 95.50 86 VAL A CA 1
ATOM 663 C C . VAL A 1 86 ? -4.523 -7.578 17.072 1.00 95.50 86 VAL A C 1
ATOM 665 O O . VAL A 1 86 ? -5.319 -7.393 17.992 1.00 95.50 86 VAL A O 1
ATOM 668 N N . LEU A 1 87 ? -4.147 -8.805 16.705 1.00 95.75 87 LEU A N 1
ATOM 669 C CA . LEU A 1 87 ? -4.647 -10.034 17.331 1.00 95.75 87 LEU A CA 1
ATOM 670 C C . LEU A 1 87 ? -4.107 -10.231 18.754 1.00 95.75 87 LEU A C 1
ATOM 672 O O . LEU A 1 87 ? -4.840 -10.699 19.621 1.00 95.75 87 LEU A O 1
ATOM 676 N N . LEU A 1 88 ? -2.856 -9.843 19.016 1.00 95.81 88 LEU A N 1
ATOM 677 C CA . LEU A 1 88 ? -2.277 -9.859 20.360 1.00 95.81 88 LEU A CA 1
ATOM 678 C C . LEU A 1 88 ? -2.983 -8.858 21.271 1.00 95.81 88 LEU A C 1
ATOM 680 O O . LEU A 1 88 ? -3.372 -9.227 22.377 1.00 95.81 88 LEU A O 1
ATOM 684 N N . LEU A 1 89 ? -3.209 -7.625 20.798 1.00 93.00 89 LEU A N 1
ATOM 685 C CA . LEU A 1 89 ? -3.999 -6.638 2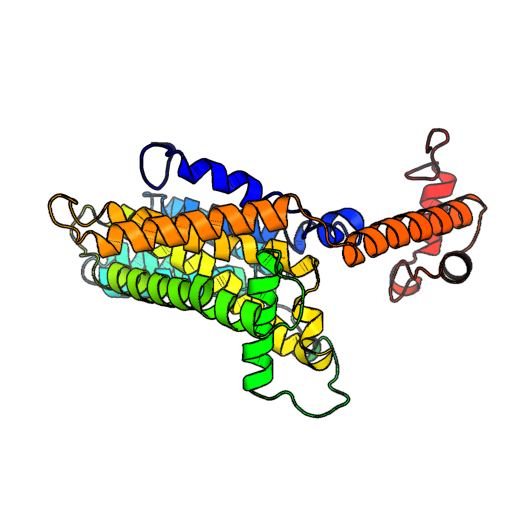1.536 1.00 93.00 89 LEU A CA 1
ATOM 686 C C . LEU A 1 89 ? -5.378 -7.210 21.869 1.00 93.00 89 LEU A C 1
ATOM 688 O O . LEU A 1 89 ? -5.776 -7.208 23.031 1.00 93.00 89 LEU A O 1
ATOM 692 N N . ARG A 1 90 ? -6.063 -7.795 20.881 1.00 91.56 90 ARG A N 1
ATOM 693 C CA . ARG A 1 90 ? -7.351 -8.459 21.097 1.00 91.56 90 ARG A CA 1
ATOM 694 C C . ARG A 1 90 ? -7.283 -9.542 22.173 1.00 91.56 90 ARG A C 1
ATOM 696 O O . ARG A 1 90 ? -8.105 -9.537 23.079 1.00 91.56 90 ARG A O 1
ATOM 703 N N . GLY A 1 91 ? -6.302 -10.442 22.096 1.00 92.38 91 GLY A N 1
ATOM 704 C CA . GLY A 1 91 ? -6.130 -11.528 23.063 1.00 92.38 91 GLY A CA 1
ATOM 705 C C . GLY A 1 91 ? -5.886 -11.032 24.491 1.00 92.38 91 GLY A C 1
ATOM 706 O O . GLY A 1 91 ? -6.421 -11.609 25.436 1.00 92.38 91 GLY A O 1
ATOM 707 N N . ILE A 1 92 ? -5.137 -9.935 24.652 1.00 91.94 92 ILE A N 1
ATOM 708 C CA . ILE A 1 92 ? -4.902 -9.279 25.949 1.00 91.94 92 ILE A CA 1
ATOM 709 C C . ILE A 1 92 ? -6.207 -8.697 26.508 1.00 91.94 92 ILE A C 1
ATOM 711 O O . ILE A 1 92 ? -6.516 -8.901 27.681 1.00 91.94 92 ILE A O 1
ATOM 715 N N . TYR A 1 93 ? -7.003 -8.011 25.684 1.00 87.44 93 TYR A N 1
ATOM 716 C CA . TYR A 1 93 ? -8.275 -7.425 26.128 1.00 87.44 93 TYR A CA 1
ATOM 717 C C . TYR A 1 93 ? -9.354 -8.476 26.402 1.00 87.44 93 TYR A C 1
ATOM 719 O O . TYR A 1 93 ? -10.105 -8.372 27.373 1.00 87.44 93 TYR A O 1
ATOM 727 N N . GLU A 1 94 ? -9.397 -9.537 25.602 1.00 88.75 94 GLU A N 1
ATOM 728 C CA . GLU A 1 94 ? -10.315 -10.658 25.781 1.00 88.75 94 GLU A CA 1
ATOM 729 C C . GLU A 1 94 ? -9.853 -11.641 26.871 1.00 88.75 94 GLU A C 1
ATOM 731 O O . GLU A 1 94 ? -10.520 -12.650 27.069 1.00 88.75 94 GLU A O 1
ATOM 736 N N . TRP A 1 95 ? -8.765 -11.380 27.614 1.00 89.88 95 TRP A N 1
ATOM 737 C CA . TRP A 1 95 ? -8.164 -12.330 28.573 1.00 89.88 95 TRP A CA 1
ATOM 738 C C . TRP A 1 95 ? -9.146 -12.884 29.619 1.00 89.88 95 TRP A C 1
ATOM 740 O O . TRP A 1 95 ? -9.010 -14.021 30.078 1.00 89.88 95 TRP A O 1
ATOM 750 N N . ARG A 1 96 ? -10.178 -12.106 29.974 1.00 89.19 96 ARG A N 1
ATOM 751 C CA . ARG A 1 96 ? -11.272 -12.556 30.854 1.00 89.19 96 ARG A CA 1
ATOM 752 C C . ARG A 1 96 ? -12.092 -13.698 30.242 1.00 89.19 96 ARG A C 1
ATOM 754 O O . ARG A 1 96 ? -12.524 -14.591 30.964 1.00 89.19 96 ARG A O 1
ATOM 761 N N . ASN A 1 97 ? -12.257 -13.710 28.923 1.00 90.12 97 ASN A N 1
ATOM 762 C CA . ASN A 1 97 ? -12.842 -14.806 28.161 1.00 90.12 97 ASN A CA 1
ATOM 763 C C . ASN A 1 97 ? -11.723 -15.665 27.551 1.00 90.12 97 ASN A C 1
ATOM 765 O O . ASN A 1 97 ? -11.318 -15.483 26.401 1.00 90.12 97 ASN A O 1
ATOM 769 N N . ARG A 1 98 ? -11.238 -16.636 28.335 1.00 92.00 98 ARG A N 1
ATOM 770 C CA . ARG A 1 98 ? -10.089 -17.482 27.967 1.00 92.00 98 ARG A CA 1
ATOM 771 C C . ARG A 1 98 ? -10.218 -18.139 26.593 1.00 92.00 98 ARG A C 1
ATOM 773 O O . ARG A 1 98 ? -9.215 -18.248 25.900 1.00 92.00 98 ARG A O 1
ATOM 780 N N . ALA A 1 99 ? -11.419 -18.551 26.183 1.00 92.38 99 ALA A N 1
ATOM 781 C CA . ALA A 1 99 ? -11.628 -19.190 24.883 1.00 92.38 99 ALA A CA 1
ATOM 782 C C . ALA A 1 99 ? -11.403 -18.214 23.714 1.00 92.38 99 ALA A C 1
ATOM 784 O O . ALA A 1 99 ? -10.713 -18.552 22.752 1.00 92.38 99 ALA A O 1
ATOM 785 N N . ARG A 1 100 ? -11.938 -16.987 23.808 1.00 90.69 100 ARG A N 1
ATOM 786 C CA . ARG A 1 100 ? -11.735 -15.946 22.784 1.00 90.69 100 ARG A CA 1
ATOM 787 C C . ARG A 1 100 ? -10.290 -15.454 22.755 1.00 90.69 100 ARG A C 1
ATOM 789 O O . ARG A 1 100 ? -9.689 -15.408 21.683 1.00 90.69 100 ARG A O 1
ATOM 796 N N . ALA A 1 101 ? -9.703 -15.208 23.927 1.00 93.19 101 ALA A N 1
ATOM 797 C CA . ALA A 1 101 ? -8.295 -14.848 24.042 1.00 93.19 101 ALA A CA 1
ATOM 798 C C . ALA A 1 101 ? -7.379 -15.918 23.432 1.00 93.19 101 ALA A C 1
ATOM 800 O O . ALA A 1 101 ? -6.527 -15.597 22.606 1.00 93.19 101 ALA A O 1
ATOM 801 N N . ALA A 1 102 ? -7.597 -17.195 23.772 1.00 95.75 102 ALA A N 1
ATOM 802 C CA . ALA A 1 102 ? -6.843 -18.311 23.209 1.00 95.75 102 ALA A CA 1
ATOM 803 C C . ALA A 1 102 ? -6.971 -18.375 21.683 1.00 95.75 102 ALA A C 1
ATOM 805 O O . ALA A 1 102 ? -5.966 -18.572 21.009 1.00 95.75 102 ALA A O 1
ATOM 806 N N . MET A 1 103 ? -8.165 -18.146 21.125 1.00 95.88 103 MET A N 1
ATOM 807 C CA . MET A 1 103 ? -8.361 -18.097 19.673 1.00 95.88 103 MET A CA 1
ATOM 808 C C . MET A 1 103 ? -7.592 -16.938 19.019 1.00 95.88 103 MET A C 1
ATOM 810 O O . MET A 1 103 ? -6.976 -17.118 17.967 1.00 95.88 103 MET A O 1
ATOM 814 N N . SER A 1 104 ? -7.586 -15.757 19.641 1.00 95.38 104 SER A N 1
ATOM 815 C CA . SER A 1 104 ? -6.832 -14.590 19.168 1.00 95.38 104 SER A CA 1
ATOM 816 C C . SER A 1 104 ? -5.317 -14.845 19.194 1.00 95.38 104 SER A C 1
ATOM 818 O O . SER A 1 104 ? -4.645 -14.613 18.186 1.00 95.38 104 SER A O 1
ATOM 820 N N . PHE A 1 105 ? -4.786 -15.413 20.284 1.00 97.69 105 PHE A N 1
ATOM 821 C CA . PHE A 1 105 ? -3.373 -15.798 20.380 1.00 97.69 105 PHE A CA 1
ATOM 822 C C . PHE A 1 105 ? -3.004 -16.909 19.399 1.00 97.69 105 PHE A C 1
ATOM 824 O O . PHE A 1 105 ? -2.009 -16.782 18.693 1.00 97.69 105 PHE A O 1
ATOM 831 N N . LEU A 1 106 ? -3.827 -17.954 19.291 1.00 98.25 106 LEU A N 1
ATOM 832 C CA . LEU A 1 106 ? -3.619 -19.045 18.342 1.00 98.25 106 LEU A CA 1
ATOM 833 C C . LEU A 1 106 ? -3.570 -18.520 16.904 1.00 98.25 106 LEU A C 1
ATOM 835 O O . LEU A 1 106 ? -2.693 -18.906 16.135 1.00 98.25 106 LEU A O 1
ATOM 839 N N . THR A 1 107 ? -4.470 -17.597 16.554 1.00 98.19 107 THR A N 1
ATOM 840 C CA . THR A 1 107 ? -4.470 -16.962 15.232 1.00 98.19 107 THR A CA 1
ATOM 841 C C . THR A 1 107 ? -3.199 -16.143 15.009 1.00 98.19 107 THR A C 1
ATOM 843 O O . THR A 1 107 ? -2.578 -16.267 13.956 1.00 98.19 107 THR A O 1
ATOM 846 N N . ALA A 1 108 ? -2.773 -15.344 15.995 1.00 98.38 108 ALA A N 1
ATOM 847 C CA . ALA A 1 108 ? -1.533 -14.571 15.913 1.00 98.38 108 ALA A CA 1
ATOM 848 C C . ALA A 1 108 ? -0.308 -15.482 15.720 1.00 98.38 108 ALA A C 1
ATOM 850 O O . ALA A 1 108 ? 0.527 -15.221 14.856 1.00 98.38 108 ALA A O 1
ATOM 851 N N . THR A 1 109 ? -0.231 -16.588 16.466 1.00 98.56 109 THR A N 1
ATOM 852 C CA . THR A 1 109 ? 0.829 -17.592 16.326 1.00 98.56 109 THR A CA 1
ATOM 853 C C . THR A 1 109 ? 0.800 -18.243 14.947 1.00 98.56 109 THR A C 1
ATOM 855 O O . THR A 1 109 ? 1.838 -18.309 14.296 1.00 98.56 109 THR A O 1
ATOM 858 N N . ALA A 1 110 ? -0.366 -18.674 14.461 1.00 98.50 110 ALA A N 1
ATOM 859 C CA . ALA A 1 110 ? -0.492 -19.301 13.146 1.00 98.50 110 ALA A CA 1
ATOM 860 C C . ALA A 1 110 ? -0.087 -18.345 12.011 1.00 98.50 110 ALA A C 1
ATOM 862 O O . ALA A 1 110 ? 0.634 -18.739 11.097 1.00 98.50 110 ALA A O 1
ATOM 863 N N . VAL A 1 111 ? -0.499 -17.074 12.088 1.00 98.50 111 VAL A N 1
ATOM 864 C CA . VAL A 1 111 ? -0.058 -16.006 11.175 1.00 98.50 111 VAL A CA 1
ATOM 865 C C . VAL A 1 111 ? 1.460 -15.810 11.239 1.00 98.50 111 VAL A C 1
ATOM 867 O O . VAL A 1 111 ? 2.106 -15.727 10.196 1.00 98.50 111 VAL A O 1
ATOM 870 N N . GLY A 1 112 ? 2.037 -15.775 12.444 1.00 98.12 112 GLY A N 1
ATOM 871 C CA . GLY A 1 112 ? 3.479 -15.644 12.652 1.00 98.12 112 GLY A CA 1
ATOM 872 C C . GLY A 1 112 ? 4.276 -16.806 12.067 1.00 98.12 112 GLY A C 1
ATOM 873 O O . GLY A 1 112 ? 5.240 -16.571 11.347 1.00 98.12 112 GLY A O 1
ATOM 874 N N . VAL A 1 113 ? 3.844 -18.047 12.302 1.00 98.12 113 VAL A N 1
ATOM 875 C CA . VAL A 1 113 ? 4.471 -19.251 11.735 1.00 98.12 113 VAL A CA 1
ATOM 876 C C . VAL A 1 113 ? 4.383 -19.235 10.212 1.00 98.12 113 VAL A C 1
ATOM 878 O O . VAL A 1 113 ? 5.396 -19.424 9.543 1.00 98.12 113 VAL A O 1
ATOM 881 N N . ALA A 1 114 ? 3.204 -18.941 9.656 1.00 97.50 114 ALA A N 1
ATOM 882 C CA . ALA A 1 114 ? 3.015 -18.830 8.213 1.00 97.50 114 ALA A CA 1
ATOM 883 C C . ALA A 1 114 ? 3.943 -17.776 7.593 1.00 97.50 114 ALA A C 1
ATOM 885 O O . ALA A 1 114 ? 4.591 -18.052 6.587 1.00 97.50 114 ALA A O 1
ATOM 886 N N . ALA A 1 115 ? 4.064 -16.599 8.208 1.00 95.94 115 ALA A N 1
ATOM 887 C CA . ALA A 1 115 ? 4.965 -15.554 7.737 1.00 95.94 115 ALA A CA 1
ATOM 888 C C . ALA A 1 115 ? 6.446 -15.933 7.896 1.00 95.94 115 ALA A C 1
ATOM 890 O O . ALA A 1 115 ? 7.245 -15.642 7.009 1.00 95.94 115 ALA A O 1
ATOM 891 N N . ALA A 1 116 ? 6.807 -16.612 8.987 1.00 96.25 116 ALA A N 1
ATOM 892 C CA . ALA A 1 116 ? 8.172 -17.044 9.266 1.00 96.25 116 ALA A CA 1
ATOM 893 C C . ALA A 1 116 ? 8.692 -18.071 8.250 1.00 96.25 116 ALA A C 1
ATOM 895 O O . ALA A 1 116 ? 9.902 -18.160 8.060 1.00 96.25 116 ALA A O 1
ATOM 896 N N . THR A 1 117 ? 7.814 -18.793 7.542 1.00 95.69 117 THR A N 1
ATOM 897 C CA . THR A 1 117 ? 8.248 -19.689 6.455 1.00 95.69 117 THR A CA 1
ATOM 898 C C . THR A 1 117 ? 9.007 -18.955 5.345 1.00 95.69 117 THR A C 1
ATOM 900 O O . THR A 1 117 ? 9.926 -19.538 4.776 1.00 95.69 117 THR A O 1
ATOM 903 N N . MET A 1 118 ? 8.739 -17.660 5.109 1.00 93.00 118 MET A N 1
ATOM 904 C CA . MET A 1 118 ? 9.510 -16.871 4.135 1.00 93.00 118 MET A CA 1
ATOM 905 C C . MET A 1 118 ? 10.973 -16.677 4.555 1.00 93.00 118 MET A C 1
ATOM 907 O O . MET A 1 118 ? 11.815 -16.357 3.722 1.00 93.00 118 MET A O 1
ATOM 911 N N . LEU A 1 119 ? 11.268 -16.794 5.856 1.00 92.38 119 LEU A N 1
ATOM 912 C CA . LEU A 1 119 ? 12.612 -16.591 6.396 1.00 92.38 119 LEU A CA 1
ATOM 913 C C . LEU A 1 119 ? 13.519 -17.797 6.126 1.00 92.38 119 LEU A C 1
ATOM 915 O O . LEU A 1 119 ? 14.736 -17.695 6.278 1.00 92.38 119 LEU A O 1
ATOM 919 N N . VAL A 1 120 ? 12.955 -18.934 5.703 1.00 93.44 120 VAL A N 1
ATOM 920 C CA . VAL A 1 120 ? 13.724 -20.123 5.333 1.00 93.44 120 VAL A CA 1
ATOM 921 C C . VAL A 1 120 ? 14.538 -19.818 4.076 1.00 93.44 120 VAL A C 1
ATOM 923 O O . VAL A 1 120 ? 13.998 -19.664 2.985 1.00 93.44 120 VAL A O 1
ATOM 926 N N . GLY A 1 121 ? 15.858 -19.718 4.240 1.00 87.75 121 GLY A N 1
ATOM 927 C CA . GLY A 1 121 ? 16.780 -19.360 3.159 1.00 87.75 121 GLY A CA 1
ATOM 928 C C . GLY A 1 121 ? 16.858 -17.859 2.859 1.00 87.75 121 GLY A C 1
ATOM 929 O O . GLY A 1 121 ? 17.572 -17.474 1.934 1.00 87.75 121 GLY A O 1
ATOM 930 N N . PHE A 1 122 ? 16.176 -17.008 3.635 1.00 86.19 122 PHE A N 1
ATOM 931 C CA . PHE A 1 122 ? 16.246 -15.559 3.464 1.00 86.19 122 PHE A CA 1
ATOM 932 C C . PHE A 1 122 ? 17.611 -15.020 3.905 1.00 86.19 122 PHE A C 1
ATOM 934 O O . PHE A 1 122 ? 18.072 -15.283 5.017 1.00 86.19 122 PHE A O 1
ATOM 941 N N . A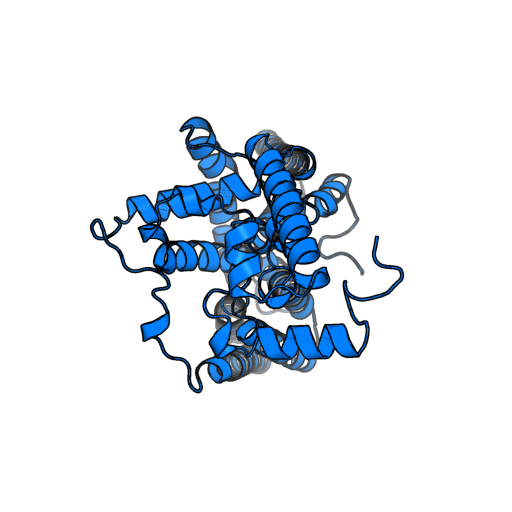RG A 1 123 ? 18.253 -14.229 3.042 1.00 85.31 123 ARG A N 1
ATOM 942 C CA . ARG A 1 123 ? 19.560 -13.619 3.307 1.00 85.31 123 ARG A CA 1
ATOM 943 C C . ARG A 1 123 ? 19.391 -12.137 3.616 1.00 85.31 123 ARG A C 1
ATOM 945 O O . ARG A 1 123 ? 19.149 -11.327 2.729 1.00 85.31 123 ARG A O 1
ATOM 952 N N . PHE A 1 124 ? 19.555 -11.772 4.886 1.00 78.44 124 PHE A N 1
ATOM 953 C CA . PHE A 1 124 ? 19.409 -10.386 5.355 1.00 78.44 124 PHE A CA 1
ATOM 954 C C . PHE A 1 124 ? 20.440 -9.420 4.750 1.00 78.44 124 PHE A C 1
ATOM 956 O O . PHE A 1 124 ? 20.186 -8.220 4.679 1.00 78.44 124 PHE A O 1
ATOM 963 N N . GLU A 1 125 ? 21.579 -9.928 4.279 1.00 72.81 125 GLU A N 1
ATOM 964 C CA . GLU A 1 125 ? 22.618 -9.147 3.594 1.00 72.81 125 GLU A CA 1
ATOM 965 C C . GLU A 1 125 ? 22.095 -8.471 2.313 1.00 72.81 125 GLU A C 1
ATOM 967 O O . GLU A 1 125 ? 22.575 -7.405 1.931 1.00 72.81 125 GLU A O 1
ATOM 972 N N . GLU A 1 126 ? 21.044 -9.026 1.704 1.00 68.38 126 GLU A N 1
ATOM 973 C CA . GLU A 1 126 ? 20.407 -8.503 0.491 1.00 68.38 126 GLU A CA 1
ATOM 974 C C . GLU A 1 126 ? 19.354 -7.413 0.780 1.00 68.38 126 GLU A C 1
ATOM 976 O O . GLU A 1 126 ? 18.783 -6.833 -0.145 1.00 68.38 126 GLU A O 1
ATOM 981 N N . LEU A 1 127 ? 19.099 -7.075 2.054 1.00 67.00 127 LEU A N 1
ATOM 982 C CA . LEU A 1 127 ? 18.117 -6.043 2.424 1.00 67.00 127 LEU A CA 1
ATOM 983 C C . LEU A 1 127 ? 18.533 -4.632 1.992 1.00 67.00 127 LEU A C 1
ATOM 985 O O . LEU A 1 127 ? 17.672 -3.777 1.767 1.00 67.00 127 LEU A O 1
ATOM 989 N N . ARG A 1 128 ? 19.839 -4.359 1.864 1.00 67.38 128 ARG A N 1
ATOM 990 C CA . ARG A 1 128 ? 20.314 -3.111 1.255 1.00 67.38 128 ARG A CA 1
ATOM 991 C C . ARG A 1 128 ? 20.336 -3.277 -0.256 1.00 67.38 128 ARG A C 1
ATOM 993 O O . ARG A 1 128 ? 21.314 -3.741 -0.828 1.00 67.38 128 ARG A O 1
ATOM 1000 N N . ALA A 1 129 ? 19.264 -2.822 -0.898 1.00 72.75 129 ALA A N 1
ATOM 1001 C CA . ALA A 1 129 ? 19.148 -2.869 -2.351 1.00 72.75 129 ALA A CA 1
ATOM 1002 C C . ALA A 1 129 ? 20.191 -1.989 -3.065 1.00 72.75 129 ALA A C 1
ATOM 1004 O O . ALA A 1 129 ? 20.501 -2.236 -4.229 1.00 72.75 129 ALA A O 1
ATOM 1005 N N . VAL A 1 130 ? 20.700 -0.939 -2.401 1.00 82.25 130 VAL A N 1
ATOM 1006 C CA . VAL A 1 130 ? 21.621 0.034 -3.005 1.00 82.25 130 VAL A CA 1
ATOM 1007 C C . VAL A 1 130 ? 22.725 0.449 -2.021 1.00 82.25 130 VAL A C 1
ATOM 1009 O O . VAL A 1 130 ? 22.413 0.870 -0.905 1.00 82.25 130 VAL A O 1
ATOM 1012 N N . PRO A 1 131 ? 24.011 0.400 -2.417 1.00 82.50 131 PRO A N 1
ATOM 1013 C CA . PRO A 1 131 ? 25.104 0.923 -1.605 1.00 82.50 131 PRO A CA 1
ATOM 1014 C C . PRO A 1 131 ? 25.103 2.460 -1.578 1.00 82.50 131 PRO A C 1
ATOM 1016 O O . PRO A 1 131 ? 24.993 3.123 -2.611 1.00 82.50 131 PRO A O 1
ATOM 1019 N N . CYS A 1 132 ? 25.281 3.033 -0.390 1.00 82.88 132 CYS A N 1
ATOM 1020 C CA . CYS A 1 132 ? 25.338 4.478 -0.182 1.00 82.88 132 CYS A CA 1
ATOM 1021 C C . CYS A 1 132 ? 26.728 5.005 -0.528 1.00 82.88 132 CYS A C 1
ATOM 1023 O O . CYS A 1 132 ? 27.674 4.816 0.231 1.00 82.88 132 CYS A O 1
ATOM 1025 N N . ARG A 1 133 ? 26.859 5.648 -1.692 1.00 73.38 133 ARG A N 1
ATOM 1026 C CA . ARG A 1 133 ? 28.141 6.209 -2.151 1.00 73.38 133 ARG A CA 1
ATOM 1027 C C . ARG A 1 133 ? 28.469 7.574 -1.533 1.00 73.38 133 ARG A C 1
ATOM 1029 O O . ARG A 1 133 ? 29.633 7.948 -1.516 1.00 73.38 133 ARG A O 1
ATOM 1036 N N . PHE A 1 134 ? 27.471 8.295 -1.013 1.00 68.56 134 PHE A N 1
ATOM 1037 C CA . PHE A 1 134 ? 27.598 9.699 -0.596 1.00 68.56 134 PHE A CA 1
ATOM 1038 C C . PHE A 1 134 ? 27.040 9.951 0.813 1.00 68.56 134 PHE A C 1
ATOM 1040 O O . PHE A 1 134 ? 26.052 10.657 0.986 1.00 68.56 134 PHE A O 1
ATOM 1047 N N . GLY A 1 135 ? 27.688 9.368 1.823 1.00 78.06 135 GLY A N 1
ATOM 1048 C CA . GLY A 1 135 ? 27.318 9.562 3.227 1.00 78.06 135 GLY A CA 1
ATOM 1049 C C . GLY A 1 135 ? 26.132 8.708 3.685 1.00 78.06 135 GLY A C 1
ATOM 1050 O O . GLY A 1 135 ? 25.405 8.112 2.888 1.00 78.06 135 GLY A O 1
ATOM 1051 N N . SER A 1 136 ? 25.977 8.606 5.006 1.00 84.88 136 SER A N 1
ATOM 1052 C CA . SER A 1 136 ? 24.848 7.897 5.612 1.00 84.88 136 SER A CA 1
ATOM 1053 C C . SER A 1 136 ? 23.628 8.820 5.648 1.00 84.88 136 SER A C 1
ATOM 1055 O O . SER A 1 136 ? 23.772 9.957 6.102 1.00 84.88 136 SER A O 1
ATOM 1057 N N . PRO A 1 137 ? 22.441 8.368 5.207 1.00 88.69 137 PRO A N 1
ATOM 1058 C CA . PRO A 1 137 ? 21.235 9.181 5.283 1.00 88.69 137 PRO A CA 1
ATOM 1059 C C . PRO A 1 137 ? 20.893 9.596 6.715 1.00 88.69 137 PRO A C 1
ATOM 1061 O O . PRO A 1 137 ? 21.061 8.819 7.657 1.00 88.69 137 PRO A O 1
ATOM 1064 N N . THR A 1 138 ? 20.362 10.804 6.874 1.00 92.44 138 THR A N 1
ATOM 1065 C CA . THR A 1 138 ? 19.908 11.324 8.168 1.00 92.44 138 THR A CA 1
ATOM 1066 C C . THR A 1 138 ? 18.479 10.868 8.489 1.00 92.44 138 THR A C 1
ATOM 1068 O O . THR A 1 138 ? 17.744 10.383 7.625 1.00 92.44 138 THR A O 1
ATOM 1071 N N . VAL A 1 139 ? 18.031 11.042 9.737 1.00 92.94 139 VAL A N 1
ATOM 1072 C CA . VAL A 1 139 ? 16.620 10.807 10.115 1.00 92.94 139 VAL A CA 1
ATOM 1073 C C . VAL A 1 139 ? 15.681 11.723 9.319 1.00 92.94 139 VAL A C 1
ATOM 1075 O O . VAL A 1 139 ? 14.623 11.285 8.867 1.00 92.94 139 VAL A O 1
ATOM 1078 N N . THR A 1 140 ? 16.094 12.968 9.078 1.00 93.44 140 THR A N 1
ATOM 1079 C CA . THR A 1 140 ? 15.343 13.942 8.277 1.00 93.44 140 THR A CA 1
ATOM 1080 C C . THR A 1 140 ? 15.110 13.443 6.853 1.00 93.44 140 THR A C 1
ATOM 1082 O O . THR A 1 140 ? 13.999 13.562 6.341 1.00 93.44 140 THR A O 1
ATOM 1085 N N . ASP A 1 141 ? 16.107 12.803 6.239 1.00 92.25 141 ASP A N 1
ATOM 1086 C CA . ASP A 1 141 ? 15.982 12.244 4.889 1.00 92.25 141 ASP A CA 1
ATOM 1087 C C . ASP A 1 141 ? 14.916 11.136 4.817 1.00 92.25 141 ASP A C 1
ATOM 1089 O O . ASP A 1 141 ? 14.158 11.061 3.848 1.00 92.25 141 ASP A O 1
ATOM 1093 N N . HIS A 1 142 ? 14.788 10.318 5.868 1.00 93.00 142 HIS A N 1
ATOM 1094 C CA . HIS A 1 142 ? 13.735 9.302 5.958 1.00 93.00 142 HIS A CA 1
ATOM 1095 C C . HIS A 1 142 ? 12.347 9.940 6.078 1.00 93.00 142 HIS A C 1
ATOM 1097 O O . HIS A 1 142 ? 11.405 9.501 5.418 1.00 93.00 142 HIS A O 1
ATOM 1103 N N . VAL A 1 143 ? 12.214 11.000 6.882 1.00 93.31 143 VAL A N 1
ATOM 1104 C CA . VAL A 1 143 ? 10.953 11.746 7.015 1.00 93.31 143 VAL A CA 1
ATOM 1105 C C . VAL A 1 143 ? 10.562 12.380 5.679 1.00 93.31 143 VAL A C 1
ATOM 1107 O O . VAL A 1 143 ? 9.425 12.217 5.232 1.00 93.31 143 VAL A O 1
ATOM 1110 N N . ILE A 1 144 ? 11.510 13.030 4.996 1.00 92.75 144 ILE A N 1
ATOM 1111 C CA . ILE A 1 144 ? 11.293 13.616 3.668 1.00 92.75 144 ILE A CA 1
ATOM 1112 C C . ILE A 1 144 ? 10.878 12.536 2.669 1.00 92.75 144 ILE A C 1
ATOM 1114 O O . ILE A 1 144 ? 9.947 12.763 1.897 1.00 92.75 144 ILE A O 1
ATOM 1118 N N . TRP A 1 145 ? 11.507 11.358 2.691 1.00 94.38 145 TRP A N 1
ATOM 1119 C CA . TRP A 1 145 ? 11.128 10.238 1.828 1.00 94.38 145 TRP A CA 1
ATOM 1120 C C . TRP A 1 145 ? 9.676 9.809 2.048 1.00 94.38 145 TRP A C 1
ATOM 1122 O O . TRP A 1 145 ? 8.923 9.689 1.083 1.00 94.38 145 TRP A O 1
ATOM 1132 N N . VAL A 1 146 ? 9.256 9.617 3.304 1.00 95.00 146 VAL A N 1
ATOM 1133 C CA . VAL A 1 146 ? 7.877 9.219 3.633 1.00 95.00 146 VAL A CA 1
ATOM 1134 C C . VAL A 1 146 ? 6.877 10.273 3.155 1.00 95.00 146 VAL A C 1
ATOM 1136 O O . VAL A 1 146 ? 5.907 9.925 2.483 1.00 95.00 146 VAL A O 1
ATOM 1139 N N . ILE A 1 147 ? 7.125 11.558 3.434 1.00 94.69 147 ILE A N 1
ATOM 1140 C CA . ILE A 1 147 ? 6.251 12.649 2.975 1.00 94.69 147 ILE A CA 1
ATOM 1141 C C . ILE A 1 147 ? 6.199 12.689 1.442 1.00 94.69 147 ILE A C 1
ATOM 1143 O O . ILE A 1 147 ? 5.126 12.842 0.857 1.00 94.69 147 ILE A O 1
ATOM 1147 N N . THR A 1 148 ? 7.349 12.507 0.789 1.00 93.31 148 THR A N 1
ATOM 1148 C CA . THR A 1 148 ? 7.473 12.521 -0.673 1.00 93.31 148 THR A CA 1
ATOM 1149 C C . THR A 1 148 ? 6.709 11.362 -1.317 1.00 93.31 148 THR A C 1
ATOM 1151 O O . THR A 1 148 ? 5.994 11.574 -2.293 1.00 93.31 148 THR A O 1
ATOM 1154 N N . MET A 1 149 ? 6.767 10.159 -0.743 1.00 94.88 149 MET A N 1
ATOM 1155 C CA . MET A 1 149 ? 6.010 9.006 -1.240 1.00 94.88 149 MET A CA 1
ATOM 1156 C C . MET A 1 149 ? 4.497 9.185 -1.046 1.00 94.88 149 MET A C 1
ATOM 1158 O O . MET A 1 149 ? 3.706 8.891 -1.948 1.00 94.88 149 MET A O 1
ATOM 1162 N N . VAL A 1 150 ? 4.079 9.709 0.112 1.00 94.00 150 VAL A N 1
ATOM 1163 C CA . VAL A 1 150 ? 2.663 9.989 0.393 1.00 94.00 150 VAL A CA 1
ATOM 1164 C C . VAL A 1 150 ? 2.123 11.021 -0.589 1.00 94.00 150 VAL A C 1
ATOM 1166 O O . VAL A 1 150 ? 1.109 10.761 -1.230 1.00 94.00 150 VAL A O 1
ATOM 1169 N N . LYS A 1 151 ? 2.800 12.159 -0.775 1.00 91.25 151 LYS A N 1
ATOM 1170 C CA . LYS A 1 151 ? 2.311 13.209 -1.681 1.00 91.25 151 LYS A CA 1
ATOM 1171 C C . LYS A 1 151 ? 2.268 12.753 -3.144 1.00 91.25 151 LYS A C 1
ATOM 1173 O O . LYS A 1 151 ? 1.279 13.029 -3.821 1.00 91.25 151 LYS A O 1
ATOM 1178 N N . ALA A 1 152 ? 3.274 11.994 -3.596 1.00 89.75 152 ALA A N 1
ATOM 1179 C CA . ALA A 1 152 ? 3.324 11.448 -4.952 1.00 89.75 152 ALA A CA 1
ATOM 1180 C C . ALA A 1 152 ? 2.136 10.529 -5.224 1.00 89.75 152 ALA A C 1
ATOM 1182 O O . ALA A 1 152 ? 1.512 10.598 -6.280 1.00 89.75 152 ALA A O 1
ATOM 1183 N N . SER A 1 153 ? 1.755 9.734 -4.222 1.00 90.31 153 SER A N 1
ATOM 1184 C CA . SER A 1 153 ? 0.596 8.850 -4.320 1.00 90.31 153 SER A CA 1
ATOM 1185 C C . SER A 1 153 ? -0.696 9.616 -4.589 1.00 90.31 153 SER A C 1
ATOM 1187 O O . SER A 1 153 ? -1.583 9.074 -5.237 1.00 90.31 153 SER A O 1
ATOM 1189 N N . PHE A 1 154 ? -0.799 10.874 -4.154 1.00 89.00 154 PHE A N 1
ATOM 1190 C CA . PHE A 1 154 ? -1.949 11.756 -4.375 1.00 89.00 154 PHE A CA 1
ATOM 1191 C C . PHE A 1 154 ? -1.771 12.730 -5.556 1.00 89.00 154 PHE A C 1
ATOM 1193 O O . PHE A 1 154 ? -2.518 13.699 -5.663 1.00 89.00 154 PHE A O 1
ATOM 1200 N N . GLY A 1 155 ? -0.803 12.480 -6.446 1.00 84.75 155 GLY A N 1
ATOM 1201 C CA . GLY A 1 155 ? -0.600 13.251 -7.678 1.00 84.75 155 GLY A CA 1
ATOM 1202 C C . GLY A 1 155 ? 0.213 14.538 -7.517 1.00 84.75 155 GLY A C 1
ATOM 1203 O O . GLY A 1 155 ? 0.368 15.277 -8.484 1.00 84.75 155 GLY A O 1
ATOM 1204 N N . PHE A 1 156 ? 0.759 14.817 -6.331 1.00 84.44 156 PHE A N 1
ATOM 1205 C CA . PHE A 1 156 ? 1.605 15.992 -6.110 1.00 84.44 156 PHE A CA 1
ATOM 1206 C C . PHE A 1 156 ? 3.064 15.658 -6.430 1.00 84.44 156 PHE A C 1
ATOM 1208 O O . PHE A 1 156 ? 3.791 15.105 -5.601 1.00 84.44 156 PHE A O 1
ATOM 1215 N N . LEU A 1 157 ? 3.484 15.989 -7.649 1.00 76.25 157 LEU A N 1
ATOM 1216 C CA . LEU A 1 157 ? 4.841 15.774 -8.148 1.00 76.25 157 LEU A CA 1
ATOM 1217 C C . LEU A 1 157 ? 5.651 17.070 -8.002 1.00 76.25 157 LEU A C 1
ATOM 1219 O O . LEU A 1 157 ? 5.223 18.125 -8.458 1.00 76.25 157 LEU A O 1
ATOM 1223 N N . GLY A 1 158 ? 6.815 17.009 -7.349 1.00 71.00 158 GLY A N 1
ATOM 1224 C CA . GLY A 1 158 ? 7.663 18.186 -7.122 1.00 71.00 158 GLY A CA 1
ATOM 1225 C C . GLY A 1 158 ? 8.418 18.147 -5.796 1.00 71.00 158 GLY A C 1
ATOM 1226 O O . GLY A 1 158 ? 8.292 17.198 -5.026 1.00 71.00 158 GLY A O 1
ATOM 1227 N N . ARG A 1 159 ? 9.218 19.178 -5.509 1.00 68.62 159 ARG A N 1
ATOM 1228 C CA . ARG A 1 159 ? 9.890 19.412 -4.207 1.00 68.62 159 ARG A CA 1
ATOM 1229 C C . ARG A 1 159 ? 9.398 20.683 -3.512 1.00 68.62 159 ARG A C 1
ATOM 1231 O O . ARG A 1 159 ? 10.028 21.157 -2.577 1.00 68.62 159 ARG A O 1
ATOM 1238 N N . ASP A 1 160 ? 8.288 21.227 -3.973 1.00 82.06 160 ASP A N 1
ATOM 1239 C CA . ASP A 1 160 ? 7.680 22.416 -3.411 1.00 82.06 160 ASP A CA 1
ATOM 1240 C C . ASP A 1 160 ? 7.344 22.213 -1.926 1.00 82.06 160 ASP A C 1
ATOM 1242 O O . ASP A 1 160 ? 6.691 21.243 -1.525 1.00 82.06 160 ASP A O 1
ATOM 1246 N N . GLU A 1 161 ? 7.830 23.135 -1.094 1.00 81.56 161 GLU A N 1
ATOM 1247 C CA . GLU A 1 161 ? 7.626 23.111 0.358 1.00 81.56 161 GLU A CA 1
ATOM 1248 C C . GLU A 1 161 ? 6.134 23.141 0.710 1.00 81.56 161 GLU A C 1
ATOM 1250 O O . GLU A 1 161 ? 5.706 22.507 1.676 1.00 81.56 161 GLU A O 1
ATOM 1255 N N . LEU A 1 162 ? 5.324 23.793 -0.132 1.00 83.62 162 LEU A N 1
ATOM 1256 C CA . LEU A 1 162 ? 3.876 23.849 0.017 1.00 83.62 162 LEU A CA 1
ATOM 1257 C C . LEU A 1 162 ? 3.224 22.465 -0.126 1.00 83.62 162 LEU A C 1
ATOM 1259 O O . LEU A 1 162 ? 2.401 22.116 0.719 1.00 83.62 162 LEU A O 1
ATOM 1263 N N . ALA A 1 163 ? 3.601 21.637 -1.110 1.00 81.94 163 ALA A N 1
ATOM 1264 C CA . ALA A 1 163 ? 3.094 20.263 -1.180 1.00 81.94 163 ALA A CA 1
ATOM 1265 C C . ALA A 1 163 ? 3.596 19.387 -0.030 1.00 81.94 163 ALA A C 1
ATOM 1267 O O . ALA A 1 163 ? 2.873 18.489 0.400 1.00 81.94 163 ALA A O 1
ATOM 1268 N N . ILE A 1 164 ? 4.807 19.619 0.487 1.00 83.00 164 ILE A N 1
ATOM 1269 C CA . ILE A 1 164 ? 5.320 18.894 1.664 1.00 83.00 164 ILE A CA 1
ATOM 1270 C C . ILE A 1 164 ? 4.469 19.230 2.896 1.00 83.00 164 ILE A C 1
ATOM 1272 O O . ILE A 1 164 ? 3.980 18.324 3.582 1.00 83.00 164 ILE A O 1
ATOM 1276 N N . ALA A 1 165 ? 4.239 20.520 3.151 1.00 84.12 165 ALA A N 1
ATOM 1277 C CA . ALA A 1 165 ? 3.392 20.990 4.243 1.00 84.12 165 ALA A CA 1
ATOM 1278 C C . ALA A 1 165 ? 1.944 20.502 4.079 1.00 84.12 165 ALA A C 1
ATOM 1280 O O . ALA A 1 165 ? 1.363 19.949 5.015 1.00 84.12 165 ALA A O 1
ATOM 1281 N N . GLY A 1 166 ? 1.392 20.621 2.868 1.00 85.12 166 GLY A N 1
ATOM 1282 C CA . GLY A 1 166 ? 0.055 20.149 2.521 1.00 85.12 166 GLY A CA 1
ATOM 1283 C C . GLY A 1 166 ? -0.105 18.649 2.751 1.00 85.12 166 GLY A C 1
ATOM 1284 O O . GLY A 1 166 ? -1.038 18.232 3.430 1.00 85.12 166 GLY A O 1
ATOM 1285 N N . ALA A 1 167 ? 0.831 17.827 2.275 1.00 85.25 167 ALA A N 1
ATOM 1286 C CA . ALA A 1 167 ? 0.761 16.381 2.462 1.00 85.25 167 ALA A CA 1
ATOM 1287 C C . ALA A 1 167 ? 0.870 15.967 3.935 1.00 85.25 167 ALA A C 1
ATOM 1289 O O . ALA A 1 167 ? 0.178 15.051 4.386 1.00 85.25 167 ALA A O 1
ATOM 1290 N N . THR A 1 168 ? 1.699 16.671 4.705 1.00 86.88 168 THR A N 1
ATOM 1291 C CA . THR A 1 168 ? 1.831 16.435 6.145 1.00 86.88 168 THR A CA 1
ATOM 1292 C C . THR A 1 168 ? 0.525 16.756 6.872 1.00 86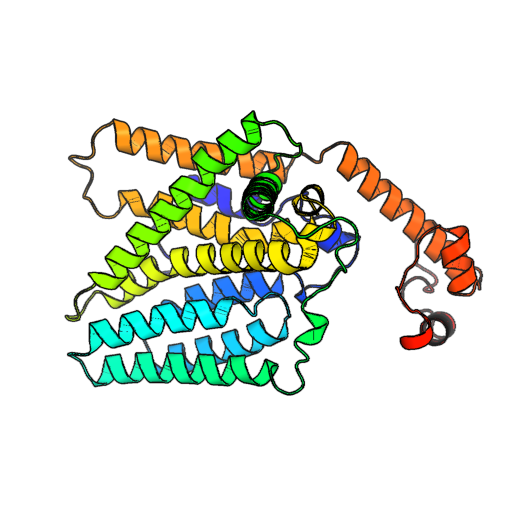.88 168 THR A C 1
ATOM 1294 O O . THR A 1 168 ? 0.008 15.918 7.615 1.00 86.88 168 THR A O 1
ATOM 1297 N N . LEU A 1 169 ? -0.045 17.937 6.613 1.00 88.25 169 LEU A N 1
ATOM 1298 C CA . LEU A 1 169 ? -1.257 18.421 7.272 1.00 88.25 169 LEU A CA 1
ATOM 1299 C C . LEU A 1 169 ? -2.510 17.626 6.883 1.00 88.25 169 LEU A C 1
ATOM 1301 O O . LEU A 1 169 ? -3.365 17.374 7.727 1.00 88.25 169 LEU A O 1
ATOM 1305 N N . VAL A 1 170 ? -2.621 17.233 5.616 1.00 88.75 170 VAL A N 1
ATOM 1306 C CA . VAL A 1 170 ? -3.829 16.608 5.057 1.00 88.75 170 VAL A CA 1
ATOM 1307 C C . VAL A 1 170 ? -3.816 15.088 5.186 1.00 88.75 170 VAL A C 1
ATOM 1309 O O . VAL A 1 170 ? -4.876 14.486 5.341 1.00 88.75 170 VAL A O 1
ATOM 1312 N N . TYR A 1 171 ? -2.649 14.444 5.125 1.00 91.75 171 TYR A N 1
ATOM 1313 C CA . TYR A 1 171 ? -2.582 12.981 5.088 1.00 91.75 171 TYR A CA 1
ATOM 1314 C C . TYR A 1 171 ? -1.926 12.392 6.328 1.00 91.75 171 TYR A C 1
ATOM 1316 O O . TYR A 1 171 ? -2.519 11.529 6.970 1.00 91.75 171 TYR A O 1
ATOM 1324 N N . LEU A 1 172 ? -0.728 12.851 6.699 1.00 92.50 172 LEU A N 1
ATOM 1325 C CA . LEU A 1 172 ? 0.020 12.232 7.798 1.00 92.50 172 LEU A CA 1
ATOM 1326 C C . LEU A 1 172 ? -0.591 12.530 9.168 1.00 92.50 172 LEU A C 1
ATOM 1328 O O . LEU A 1 172 ? -0.748 11.608 9.966 1.00 92.50 172 LEU A O 1
ATOM 1332 N N . ILE A 1 173 ? -0.987 13.778 9.436 1.00 93.25 173 ILE A N 1
ATOM 1333 C CA . ILE A 1 173 ? -1.642 14.132 10.705 1.00 93.25 173 ILE A CA 1
ATOM 1334 C C . ILE A 1 173 ? -2.996 13.410 10.848 1.00 93.25 173 ILE A C 1
ATOM 1336 O O . ILE A 1 173 ? -3.225 12.785 11.893 1.00 93.25 173 ILE A O 1
ATOM 1340 N N . PRO A 1 174 ? -3.883 13.399 9.830 1.00 93.06 174 PRO A N 1
ATOM 1341 C CA . PRO A 1 174 ? -5.101 12.598 9.886 1.00 93.06 174 PRO A CA 1
ATOM 1342 C C . PRO A 1 174 ? -4.840 11.096 9.995 1.00 93.06 174 PRO A C 1
ATOM 1344 O O . PRO A 1 174 ? -5.565 10.435 10.730 1.00 93.06 174 PRO A O 1
ATOM 1347 N N . ALA A 1 175 ? -3.792 10.556 9.363 1.00 93.88 175 ALA A N 1
ATOM 1348 C CA . ALA A 1 175 ? -3.420 9.145 9.498 1.00 93.88 175 ALA A CA 1
ATOM 1349 C C . ALA A 1 175 ? -2.961 8.810 10.921 1.00 93.88 175 ALA A C 1
ATOM 1351 O O . ALA A 1 175 ? -3.430 7.837 11.504 1.00 93.88 175 ALA A O 1
ATOM 1352 N N . ALA A 1 176 ? -2.100 9.635 11.517 1.00 95.56 176 ALA A N 1
ATOM 1353 C CA . ALA A 1 176 ? -1.665 9.466 12.901 1.00 95.56 176 ALA A CA 1
ATOM 1354 C C . ALA A 1 176 ? -2.851 9.567 13.876 1.00 95.56 176 ALA A C 1
ATOM 1356 O O . ALA A 1 176 ? -2.987 8.747 14.784 1.00 95.56 176 ALA A O 1
ATOM 1357 N N . SER A 1 177 ? -3.760 10.518 13.640 1.00 93.31 177 SER A N 1
ATOM 1358 C CA . SER A 1 177 ? -4.992 10.673 14.422 1.00 93.31 177 SER A CA 1
ATOM 1359 C C . SER A 1 177 ? -5.908 9.455 14.277 1.00 93.31 177 SER A C 1
ATOM 1361 O O . SER A 1 177 ? -6.419 8.932 15.266 1.00 93.31 177 SER A O 1
ATOM 1363 N N .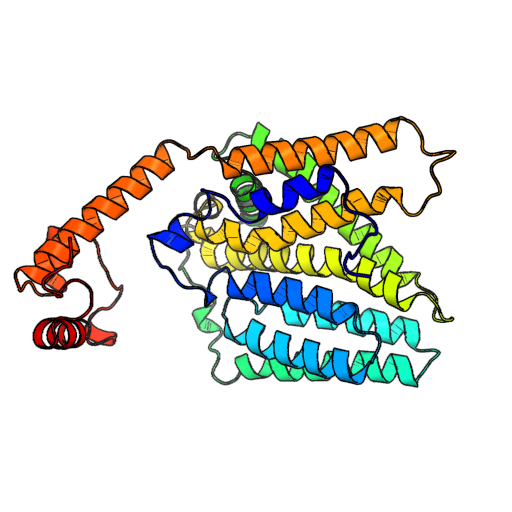 ALA A 1 178 ? -6.082 8.965 13.050 1.00 92.94 178 ALA A N 1
ATOM 1364 C CA . ALA A 1 178 ? -6.845 7.766 12.735 1.00 92.94 178 ALA A CA 1
ATOM 1365 C C . ALA A 1 178 ? -6.278 6.521 13.429 1.00 92.94 178 ALA A C 1
ATOM 1367 O O . ALA A 1 178 ? -7.045 5.736 13.992 1.00 92.94 178 ALA A O 1
ATOM 1368 N N . LEU A 1 179 ? -4.953 6.360 13.439 1.00 94.31 179 LEU A N 1
ATOM 1369 C CA . LEU A 1 179 ? -4.271 5.282 14.151 1.00 94.31 179 LEU A CA 1
ATOM 1370 C C . LEU A 1 179 ? -4.486 5.381 15.659 1.00 94.31 179 LEU A C 1
ATOM 1372 O O . LEU A 1 179 ? -4.918 4.406 16.269 1.00 94.31 179 LEU A O 1
ATOM 1376 N N . ALA A 1 180 ? -4.266 6.555 16.252 1.00 94.00 180 ALA A N 1
ATOM 1377 C CA . ALA A 1 180 ? -4.462 6.771 17.684 1.00 94.00 180 ALA A CA 1
ATOM 1378 C C . ALA A 1 180 ? -5.905 6.462 18.118 1.00 94.00 180 ALA A C 1
ATOM 1380 O O . ALA A 1 180 ? -6.129 5.776 19.118 1.00 94.00 180 ALA A O 1
ATOM 1381 N N . VAL A 1 181 ? -6.892 6.907 17.335 1.00 91.75 181 VAL A N 1
ATOM 1382 C CA . VAL A 1 181 ? -8.309 6.596 17.567 1.00 91.75 181 VAL A CA 1
ATOM 1383 C C . VAL A 1 181 ? -8.573 5.096 17.428 1.00 91.75 181 VAL A C 1
ATOM 1385 O O . VAL A 1 181 ? -9.230 4.520 18.291 1.00 91.75 181 VAL A O 1
ATOM 1388 N N . SER A 1 182 ? -8.045 4.451 16.387 1.00 91.88 182 SER A N 1
ATOM 1389 C CA . SER A 1 182 ? -8.246 3.017 16.143 1.00 91.88 182 SER A CA 1
ATOM 1390 C C . SER A 1 182 ? -7.663 2.162 17.267 1.00 91.88 182 SER A C 1
ATOM 1392 O O . SER A 1 182 ? -8.362 1.305 17.800 1.00 91.88 182 SER A O 1
ATOM 1394 N N . VAL A 1 183 ? -6.433 2.452 17.702 1.00 90.19 183 VAL A N 1
ATOM 1395 C CA . VAL A 1 183 ? -5.784 1.783 18.841 1.00 90.19 183 VAL A CA 1
ATOM 1396 C C . VAL A 1 183 ? -6.580 2.006 20.121 1.00 90.19 183 VAL A C 1
ATOM 1398 O O . VAL A 1 183 ? -6.846 1.057 20.849 1.00 90.19 183 VAL A O 1
ATOM 1401 N N . THR A 1 184 ? -7.033 3.237 20.371 1.00 89.31 184 THR A N 1
ATOM 1402 C CA . THR A 1 184 ? -7.843 3.549 21.557 1.00 89.31 184 THR A CA 1
ATOM 1403 C C . THR A 1 184 ? -9.170 2.788 21.560 1.00 89.31 184 THR A C 1
ATOM 1405 O O . THR A 1 184 ? -9.635 2.380 22.618 1.00 89.31 184 THR A O 1
ATOM 1408 N N . ARG A 1 185 ? -9.799 2.578 20.399 1.00 87.75 185 ARG A N 1
ATOM 1409 C CA . ARG A 1 185 ? -11.056 1.818 20.292 1.00 87.75 185 ARG A CA 1
ATOM 1410 C C . ARG A 1 185 ? -10.851 0.326 20.445 1.00 87.75 185 ARG A C 1
ATOM 1412 O O . ARG A 1 185 ? -11.606 -0.307 21.172 1.00 87.75 185 ARG A O 1
ATOM 1419 N N . ILE A 1 186 ? -9.805 -0.211 19.824 1.00 87.38 186 ILE A N 1
ATOM 1420 C CA . ILE A 1 186 ? -9.369 -1.590 20.058 1.00 87.38 186 ILE A CA 1
ATOM 1421 C C . ILE A 1 186 ? -9.109 -1.803 21.555 1.00 87.38 186 ILE A C 1
ATOM 1423 O O . ILE A 1 186 ? -9.496 -2.819 22.111 1.00 87.38 186 ILE A O 1
ATOM 1427 N N . ALA A 1 187 ? -8.525 -0.807 22.222 1.00 84.31 187 ALA A N 1
ATOM 1428 C CA . ALA A 1 187 ? -8.245 -0.851 23.649 1.00 84.31 187 ALA A CA 1
ATOM 1429 C C . ALA A 1 187 ? -9.470 -0.700 24.565 1.00 84.31 187 ALA A C 1
ATOM 1431 O O . ALA A 1 187 ? -9.389 -0.993 25.755 1.00 84.31 187 ALA A O 1
ATOM 1432 N N . ARG A 1 188 ? -10.587 -0.185 24.044 1.00 83.12 188 ARG A N 1
ATOM 1433 C CA . ARG A 1 188 ? -11.805 0.103 24.817 1.00 83.12 188 ARG A CA 1
ATOM 1434 C C . ARG A 1 188 ? -12.966 -0.832 24.507 1.00 83.12 188 ARG A C 1
ATOM 1436 O O . ARG A 1 188 ? -13.966 -0.748 25.208 1.00 83.12 188 ARG A O 1
ATOM 1443 N N . THR A 1 189 ? -12.859 -1.667 23.477 1.00 78.38 189 THR A N 1
ATOM 1444 C CA . THR A 1 189 ? -13.903 -2.634 23.119 1.00 78.38 189 THR A CA 1
ATOM 1445 C C . THR A 1 189 ? -14.002 -3.655 24.255 1.00 78.38 189 THR A C 1
ATOM 1447 O O . THR A 1 189 ? -13.022 -4.316 24.603 1.00 78.38 189 THR A O 1
ATOM 1450 N N . VAL A 1 190 ? -15.154 -3.686 24.927 1.00 63.22 190 VAL A N 1
ATOM 1451 C CA . VAL A 1 190 ? -15.363 -4.434 26.172 1.00 63.22 190 VAL A CA 1
ATOM 1452 C C . VAL A 1 190 ? -15.706 -5.889 25.816 1.00 63.22 190 VAL A C 1
ATOM 1454 O O . VAL A 1 190 ? -16.400 -6.128 24.830 1.00 63.22 190 VAL A O 1
ATOM 1457 N N . PRO A 1 191 ? -15.267 -6.897 26.597 1.00 60.09 191 PRO A N 1
ATOM 1458 C CA . PRO A 1 191 ? -15.466 -8.312 26.251 1.00 60.09 191 PRO A CA 1
ATOM 1459 C C . PRO A 1 191 ? -16.928 -8.791 26.113 1.00 60.09 191 PRO A C 1
ATOM 1461 O O . PRO A 1 191 ? -17.165 -9.857 25.532 1.00 60.09 191 PRO A O 1
ATOM 1464 N N . ASP A 1 192 ? -17.906 -8.036 26.618 1.00 57.41 192 ASP A N 1
ATOM 1465 C CA . ASP A 1 192 ? -19.301 -8.467 26.738 1.00 57.41 192 ASP A CA 1
ATOM 1466 C C . ASP A 1 192 ? -20.151 -8.113 25.499 1.00 57.41 192 ASP A C 1
ATOM 1468 O O . ASP A 1 192 ? -21.019 -7.252 25.487 1.00 57.41 192 ASP A O 1
ATOM 1472 N N . SER A 1 193 ? -19.949 -8.919 24.458 1.00 54.34 193 SER A N 1
ATOM 1473 C CA . SER A 1 193 ? -21.001 -9.505 23.598 1.00 54.34 193 SER A CA 1
ATOM 1474 C C . SER A 1 193 ? -21.569 -8.823 22.335 1.00 54.34 193 SER A C 1
ATOM 1476 O O . SER A 1 193 ? -22.200 -9.557 21.588 1.00 54.34 193 SER A O 1
ATOM 1478 N N . ASP A 1 194 ? -21.238 -7.586 21.948 1.00 58.75 194 ASP A N 1
ATOM 1479 C CA . ASP A 1 194 ? -21.572 -7.067 20.584 1.00 58.75 194 ASP A CA 1
ATOM 1480 C C . ASP A 1 194 ? -20.392 -6.386 19.847 1.00 58.75 194 ASP A C 1
ATOM 1482 O O . ASP A 1 194 ? -20.494 -5.945 18.698 1.00 58.75 194 ASP A O 1
ATOM 1486 N N . ASP A 1 195 ? -19.218 -6.363 20.478 1.00 75.38 195 ASP A N 1
ATOM 1487 C CA . ASP A 1 195 ? -18.071 -5.546 20.066 1.00 75.38 195 ASP A CA 1
ATOM 1488 C C . ASP A 1 195 ? -17.148 -6.192 19.015 1.00 75.38 195 ASP A C 1
ATOM 1490 O O . ASP A 1 195 ? -16.189 -5.568 18.559 1.00 75.38 195 ASP A O 1
ATOM 1494 N N . GLU A 1 196 ? -17.413 -7.423 18.564 1.00 82.94 196 GLU A N 1
ATOM 1495 C CA . GLU A 1 196 ? -16.520 -8.113 17.616 1.00 82.94 196 GLU A CA 1
ATOM 1496 C C . GLU A 1 196 ? -16.478 -7.416 16.250 1.00 82.94 196 GLU A C 1
ATOM 1498 O O . GLU A 1 196 ? -15.417 -7.259 15.638 1.00 82.94 196 GLU A O 1
ATOM 1503 N N . ARG A 1 197 ? -17.631 -6.916 15.796 1.00 86.94 197 ARG A N 1
ATOM 1504 C CA . ARG A 1 197 ? -17.698 -6.078 14.600 1.00 86.94 197 ARG A CA 1
ATOM 1505 C C . ARG A 1 197 ? -16.967 -4.757 14.821 1.00 86.94 197 ARG A C 1
ATOM 1507 O O . ARG A 1 197 ? -16.239 -4.329 13.930 1.00 86.94 197 ARG A O 1
ATOM 1514 N N . GLU A 1 198 ? -17.151 -4.120 15.974 1.00 87.88 198 GLU A N 1
ATOM 1515 C CA . GLU A 1 198 ? -16.533 -2.828 16.285 1.00 87.88 198 GLU A CA 1
ATOM 1516 C C . GLU A 1 198 ? -15.006 -2.924 16.305 1.00 87.88 198 GLU A C 1
ATOM 1518 O O . GLU A 1 198 ? -14.328 -2.117 15.661 1.00 87.88 198 GLU A O 1
ATOM 1523 N N . PHE A 1 199 ? -14.474 -3.977 16.932 1.00 90.50 199 PHE A N 1
ATOM 1524 C CA . PHE A 1 199 ? -13.057 -4.317 16.900 1.00 90.50 199 PHE A CA 1
ATOM 1525 C C . PHE A 1 199 ? -12.552 -4.419 15.459 1.00 90.50 199 PHE A C 1
ATOM 1527 O O . PHE A 1 199 ? -11.596 -3.740 15.085 1.00 90.50 199 PHE A O 1
ATOM 1534 N N . SER A 1 200 ? -13.207 -5.222 14.618 1.00 92.06 200 SER A N 1
ATOM 1535 C CA . SER A 1 200 ? -12.755 -5.451 13.242 1.00 92.06 200 SER A CA 1
ATOM 1536 C C . SER A 1 200 ? -12.853 -4.193 12.377 1.00 92.06 200 SER A C 1
ATOM 1538 O O . SER A 1 200 ? -11.977 -3.935 11.545 1.00 92.06 200 SER A O 1
ATOM 1540 N N . LEU A 1 201 ? -13.869 -3.358 12.607 1.00 91.44 201 LEU A N 1
ATOM 1541 C CA . LEU A 1 201 ? -13.996 -2.053 11.964 1.00 91.44 201 LEU A CA 1
ATOM 1542 C C . LEU A 1 201 ? -12.931 -1.057 12.449 1.00 91.44 201 LEU A C 1
ATOM 1544 O O . LEU A 1 201 ? -12.600 -0.134 11.704 1.00 91.44 201 LEU A O 1
ATOM 1548 N N . ALA A 1 202 ? -12.439 -1.163 13.688 1.00 92.31 202 ALA A N 1
ATOM 1549 C CA . ALA A 1 202 ? -11.375 -0.306 14.222 1.00 92.31 202 ALA A CA 1
ATOM 1550 C C . ALA A 1 202 ? -9.991 -0.789 13.759 1.00 92.31 202 ALA A C 1
ATOM 1552 O O . ALA A 1 202 ? -9.149 0.012 13.366 1.00 92.31 202 ALA A O 1
ATOM 1553 N N . ALA A 1 203 ? -9.787 -2.103 13.713 1.00 94.56 203 ALA A N 1
ATOM 1554 C CA . ALA A 1 203 ? -8.573 -2.737 13.222 1.00 94.56 203 ALA A CA 1
ATOM 1555 C C . ALA A 1 203 ? -8.332 -2.498 11.727 1.00 94.56 203 ALA A C 1
ATOM 1557 O O . ALA A 1 203 ? -7.197 -2.268 11.327 1.00 94.56 203 ALA A O 1
ATOM 1558 N N . THR A 1 204 ? -9.384 -2.519 10.904 1.00 95.19 204 THR A N 1
ATOM 1559 C CA . THR A 1 204 ? -9.278 -2.378 9.441 1.00 95.19 204 THR A CA 1
ATOM 1560 C C . THR A 1 204 ? -8.463 -1.151 8.996 1.00 95.19 204 THR A C 1
ATOM 1562 O O . THR A 1 204 ? -7.438 -1.338 8.338 1.00 95.19 204 THR A O 1
ATOM 1565 N N . PRO A 1 205 ? -8.838 0.100 9.335 1.00 95.25 205 PRO A N 1
ATOM 1566 C CA . PRO A 1 205 ? -8.053 1.261 8.925 1.00 95.25 205 PRO A CA 1
ATOM 1567 C C . PRO A 1 205 ? -6.646 1.257 9.530 1.00 95.25 205 PRO A C 1
ATOM 1569 O O . PRO A 1 205 ? -5.705 1.669 8.856 1.00 95.25 205 PRO A O 1
ATOM 1572 N N . ALA A 1 206 ? -6.478 0.746 10.756 1.00 96.25 206 ALA A N 1
ATOM 1573 C CA . ALA A 1 206 ? -5.168 0.665 11.389 1.00 96.25 206 ALA A CA 1
ATOM 1574 C C . ALA A 1 206 ? -4.212 -0.262 10.631 1.00 96.25 206 ALA A C 1
ATOM 1576 O O . ALA A 1 206 ? -3.094 0.139 10.323 1.00 96.25 206 ALA A O 1
ATOM 1577 N N . VAL A 1 207 ? -4.664 -1.463 10.266 1.00 97.62 207 VAL A N 1
ATOM 1578 C CA . VAL A 1 207 ? -3.871 -2.415 9.477 1.00 97.62 207 VAL A CA 1
ATOM 1579 C C . VAL A 1 207 ? -3.509 -1.814 8.121 1.00 97.62 207 VAL A C 1
ATOM 1581 O O . VAL A 1 207 ? -2.341 -1.847 7.742 1.00 97.62 207 VAL A O 1
ATOM 1584 N N . LEU A 1 208 ? -4.475 -1.225 7.409 1.00 97.81 208 LEU A N 1
ATOM 1585 C CA . LEU A 1 208 ? -4.240 -0.654 6.080 1.00 97.81 208 LEU A CA 1
ATOM 1586 C C . LEU A 1 208 ? -3.236 0.511 6.107 1.00 97.81 208 LEU A C 1
ATOM 1588 O O . LEU A 1 208 ? -2.319 0.543 5.287 1.00 97.81 208 LEU A O 1
ATOM 1592 N N . ILE A 1 209 ? -3.372 1.437 7.064 1.00 97.81 209 ILE A N 1
ATOM 1593 C CA . ILE A 1 209 ? -2.436 2.558 7.226 1.00 97.81 209 ILE A CA 1
ATOM 1594 C C . ILE A 1 209 ? -1.054 2.036 7.629 1.00 97.81 209 ILE A C 1
ATOM 1596 O O . ILE A 1 209 ? -0.060 2.403 7.003 1.00 97.81 209 ILE A O 1
ATOM 1600 N N . CYS A 1 210 ? -0.971 1.168 8.641 1.00 97.50 210 CYS A N 1
ATOM 1601 C CA . CYS A 1 210 ? 0.311 0.687 9.147 1.00 97.50 210 CYS A CA 1
ATOM 1602 C C . CYS A 1 210 ? 1.080 -0.150 8.121 1.00 97.50 210 CYS A C 1
ATOM 1604 O O . CYS A 1 210 ? 2.297 -0.018 8.047 1.00 97.50 210 CYS A O 1
ATOM 1606 N N . VAL A 1 211 ? 0.405 -0.968 7.304 1.00 97.38 211 VAL A N 1
ATOM 1607 C CA . VAL A 1 211 ? 1.064 -1.740 6.236 1.00 97.38 211 VAL A CA 1
ATOM 1608 C C . VAL A 1 211 ? 1.743 -0.817 5.228 1.00 97.38 211 VAL A C 1
ATOM 1610 O O . VAL A 1 211 ? 2.919 -1.008 4.922 1.00 97.38 211 VAL A O 1
ATOM 1613 N N . SER A 1 212 ? 1.045 0.215 4.754 1.00 97.50 212 SER A N 1
ATOM 1614 C CA . SER A 1 212 ? 1.633 1.182 3.825 1.00 97.50 212 SER A CA 1
ATOM 1615 C C . SER A 1 212 ? 2.724 2.036 4.478 1.00 97.50 212 SER A C 1
ATOM 1617 O O . SER A 1 212 ? 3.753 2.277 3.858 1.00 97.50 212 SER A O 1
ATOM 1619 N N . VAL A 1 213 ? 2.564 2.460 5.738 1.00 96.50 213 VAL A N 1
ATOM 1620 C CA . VAL A 1 213 ? 3.609 3.219 6.452 1.00 96.50 213 VAL A CA 1
ATOM 1621 C C . VAL A 1 213 ? 4.861 2.366 6.676 1.00 96.50 213 VAL A C 1
ATOM 1623 O O . VAL A 1 213 ? 5.971 2.844 6.445 1.00 96.50 213 VAL A O 1
ATOM 1626 N N . ALA A 1 214 ? 4.706 1.101 7.071 1.00 96.12 214 ALA A N 1
ATOM 1627 C CA . ALA A 1 214 ? 5.822 0.169 7.216 1.00 96.12 214 ALA A CA 1
ATOM 1628 C C . ALA A 1 214 ? 6.543 -0.045 5.876 1.00 96.12 214 ALA A C 1
ATOM 1630 O O . ALA A 1 214 ? 7.775 -0.019 5.829 1.00 96.12 214 ALA A O 1
ATOM 1631 N N . PHE A 1 215 ? 5.785 -0.147 4.780 1.00 95.38 215 PHE A N 1
ATOM 1632 C CA . PHE A 1 215 ? 6.336 -0.171 3.430 1.00 95.38 215 PHE A CA 1
ATOM 1633 C C . PHE A 1 215 ? 7.124 1.105 3.085 1.00 95.38 215 PHE A C 1
ATOM 1635 O O . PHE A 1 215 ? 8.250 1.004 2.588 1.00 95.38 215 PHE A O 1
ATOM 1642 N N . CYS A 1 216 ? 6.591 2.297 3.381 1.00 95.50 216 CYS A N 1
ATOM 1643 C CA . CYS A 1 216 ? 7.291 3.567 3.161 1.00 95.50 216 CYS A CA 1
ATOM 1644 C C . CYS A 1 216 ? 8.621 3.617 3.915 1.00 95.50 216 CYS A C 1
ATOM 1646 O O . CYS A 1 216 ? 9.648 3.966 3.334 1.00 95.50 216 CYS A O 1
ATOM 1648 N N . LEU A 1 217 ? 8.599 3.260 5.202 1.00 94.56 217 LEU A N 1
ATOM 1649 C CA . LEU A 1 217 ? 9.774 3.280 6.074 1.00 94.56 217 LEU A CA 1
ATOM 1650 C C . LEU A 1 217 ? 10.829 2.273 5.619 1.00 94.56 217 LEU A C 1
ATOM 1652 O O . LEU A 1 217 ? 12.010 2.604 5.559 1.00 94.56 217 LEU A O 1
ATOM 1656 N N . SER A 1 218 ? 10.412 1.065 5.243 1.00 92.94 218 SER A N 1
ATOM 1657 C CA . SER A 1 218 ? 11.326 0.054 4.714 1.00 92.94 218 SER A CA 1
ATOM 1658 C C . SER A 1 218 ? 11.914 0.459 3.363 1.00 92.94 218 SER A C 1
ATOM 1660 O O . SER A 1 218 ? 13.110 0.285 3.138 1.00 92.94 218 SER A O 1
ATOM 1662 N N . SER A 1 219 ? 11.112 1.065 2.485 1.00 92.88 219 SER A N 1
ATOM 1663 C CA . SER A 1 219 ? 11.593 1.594 1.206 1.00 92.88 219 SER A CA 1
ATOM 1664 C C . SER A 1 219 ? 12.583 2.737 1.403 1.00 92.88 219 SER A C 1
ATOM 1666 O O . SER A 1 219 ? 13.600 2.771 0.713 1.00 92.88 219 SER A O 1
ATOM 1668 N N . ALA A 1 220 ? 12.329 3.633 2.363 1.00 93.88 220 ALA A N 1
ATOM 1669 C CA . ALA A 1 220 ? 13.290 4.655 2.761 1.00 93.88 220 ALA A CA 1
ATOM 1670 C C . ALA A 1 220 ? 14.591 3.983 3.217 1.00 93.88 220 ALA A C 1
ATOM 1672 O O . ALA A 1 220 ? 15.639 4.200 2.622 1.00 93.88 220 ALA A O 1
ATOM 1673 N N . TRP A 1 221 ? 14.518 3.060 4.175 1.00 91.06 221 TRP A N 1
ATOM 1674 C CA . TRP A 1 221 ? 15.696 2.356 4.682 1.00 91.06 221 TRP A CA 1
ATOM 1675 C C . TRP A 1 221 ? 16.526 1.676 3.578 1.00 91.06 221 TRP A C 1
ATOM 1677 O O . TRP A 1 221 ? 17.752 1.769 3.567 1.00 91.06 221 TRP A O 1
ATOM 1687 N N . ALA A 1 222 ? 15.868 1.017 2.623 1.00 89.69 222 ALA A N 1
ATOM 1688 C CA . ALA A 1 222 ? 16.541 0.249 1.579 1.00 89.69 222 ALA A CA 1
ATOM 1689 C C . ALA A 1 222 ? 17.059 1.095 0.401 1.00 89.69 222 ALA A C 1
ATOM 1691 O O . ALA A 1 222 ? 17.975 0.658 -0.302 1.00 89.69 222 ALA A O 1
ATOM 1692 N N . ARG A 1 223 ? 16.454 2.262 0.123 1.00 91.69 223 ARG A N 1
ATOM 1693 C CA . ARG A 1 223 ? 16.663 3.003 -1.140 1.00 91.69 223 ARG A CA 1
ATOM 1694 C C . ARG A 1 223 ? 16.946 4.490 -0.999 1.00 91.69 223 ARG A C 1
ATOM 1696 O O . ARG A 1 223 ? 17.213 5.130 -2.015 1.00 91.69 223 ARG A O 1
ATOM 1703 N N . LEU A 1 224 ? 16.964 5.040 0.210 1.00 91.50 224 LEU A N 1
ATOM 1704 C CA . LEU A 1 224 ? 17.213 6.467 0.433 1.00 91.50 224 LEU A CA 1
ATOM 1705 C C . LEU A 1 224 ? 18.555 6.947 -0.129 1.00 91.50 224 LEU A C 1
ATOM 1707 O O . LEU A 1 224 ? 18.693 8.110 -0.490 1.00 91.50 224 LEU A O 1
ATOM 1711 N N . CYS A 1 225 ? 19.510 6.038 -0.309 1.00 91.19 225 CYS A N 1
ATOM 1712 C CA . CYS A 1 225 ? 20.801 6.324 -0.925 1.00 91.19 225 CYS A CA 1
ATOM 1713 C C . CYS A 1 225 ? 20.747 6.629 -2.431 1.00 91.19 225 CYS A C 1
ATOM 1715 O O . CYS A 1 225 ? 21.731 7.108 -2.987 1.00 91.19 225 CYS A O 1
ATOM 1717 N N . LEU A 1 226 ? 19.603 6.414 -3.086 1.00 89.94 226 LEU A N 1
ATOM 1718 C CA . LEU A 1 226 ? 19.325 6.940 -4.425 1.00 89.94 226 LEU A CA 1
ATOM 1719 C C . LEU A 1 226 ? 18.819 8.398 -4.403 1.00 89.94 226 LEU A C 1
ATOM 1721 O O . LEU A 1 226 ? 18.624 9.004 -5.453 1.00 89.94 226 LEU A O 1
ATOM 1725 N N . GLY A 1 227 ? 18.595 8.958 -3.213 1.00 90.00 227 GLY A N 1
ATOM 1726 C CA . GLY A 1 227 ? 18.049 10.289 -2.993 1.00 90.00 227 GLY A CA 1
ATOM 1727 C C . GLY A 1 227 ? 16.516 10.306 -2.886 1.00 90.00 227 GLY A C 1
ATOM 1728 O O . GLY A 1 227 ? 15.831 9.475 -3.483 1.00 90.00 227 GLY A O 1
ATOM 1729 N N . PRO A 1 228 ? 15.939 11.292 -2.170 1.00 88.62 228 PRO A N 1
ATOM 1730 C CA . PRO A 1 228 ? 14.503 11.349 -1.875 1.00 88.62 228 PRO A CA 1
ATOM 1731 C C . PRO A 1 228 ? 13.606 11.519 -3.106 1.00 88.62 228 PRO A C 1
ATOM 1733 O O . PRO A 1 228 ? 12.408 11.281 -3.015 1.00 88.62 228 PRO A O 1
ATOM 1736 N N . VAL A 1 229 ? 14.166 11.888 -4.266 1.00 89.12 229 VAL A N 1
ATOM 1737 C CA . VAL A 1 229 ? 13.412 11.939 -5.534 1.00 89.12 229 VAL A CA 1
ATOM 1738 C C . VAL A 1 229 ? 12.889 10.560 -5.917 1.00 89.12 229 VAL A C 1
ATOM 1740 O O . VAL A 1 229 ? 11.789 10.472 -6.444 1.00 89.12 229 VAL A O 1
ATOM 1743 N N . GLN A 1 230 ? 13.606 9.483 -5.585 1.00 91.31 230 GLN A N 1
ATOM 1744 C CA . GLN A 1 230 ? 13.150 8.134 -5.915 1.00 91.31 230 GLN A CA 1
ATOM 1745 C C . GLN A 1 230 ? 11.862 7.739 -5.196 1.00 91.31 230 GLN A C 1
ATOM 1747 O O . GLN A 1 230 ? 11.184 6.827 -5.651 1.00 91.31 230 GLN A O 1
ATOM 1752 N N . ALA A 1 231 ? 11.482 8.415 -4.108 1.00 92.62 231 ALA A N 1
ATOM 1753 C CA . ALA A 1 231 ? 10.181 8.215 -3.472 1.00 92.62 231 ALA A CA 1
ATOM 1754 C C . ALA A 1 231 ? 8.999 8.599 -4.388 1.00 92.62 231 ALA A C 1
ATOM 1756 O O . ALA A 1 231 ? 7.870 8.208 -4.101 1.00 92.62 231 ALA A O 1
ATOM 1757 N N . LEU A 1 232 ? 9.259 9.341 -5.473 1.00 90.50 232 LEU A N 1
ATOM 1758 C CA . LEU A 1 232 ? 8.287 9.686 -6.511 1.00 90.50 232 LEU A CA 1
ATOM 1759 C C . LEU A 1 232 ? 8.067 8.558 -7.535 1.00 90.50 232 LEU A C 1
ATOM 1761 O O . LEU A 1 232 ? 7.179 8.700 -8.371 1.00 90.50 232 LEU A O 1
ATOM 1765 N N . ASP A 1 233 ? 8.846 7.466 -7.498 1.00 88.81 233 ASP A N 1
ATOM 1766 C CA . ASP A 1 233 ? 8.704 6.372 -8.466 1.00 88.81 233 ASP A CA 1
ATOM 1767 C C . ASP A 1 233 ? 7.268 5.818 -8.443 1.00 88.81 233 ASP A C 1
ATOM 1769 O O . ASP A 1 233 ? 6.745 5.394 -7.403 1.00 88.81 233 ASP A O 1
ATOM 1773 N N . SER A 1 234 ? 6.651 5.749 -9.621 1.00 87.00 234 SER A N 1
ATOM 1774 C CA . SER A 1 234 ? 5.232 5.414 -9.793 1.00 87.00 234 SER A CA 1
ATOM 1775 C C . SER A 1 234 ? 4.885 4.010 -9.253 1.00 87.00 234 SER A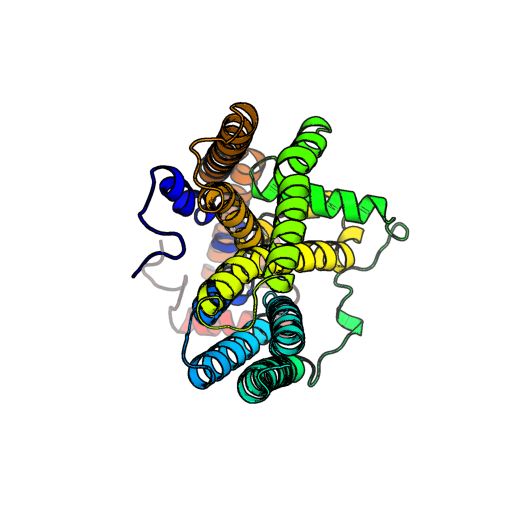 C 1
ATOM 1777 O O . SER A 1 234 ? 3.785 3.750 -8.760 1.00 87.00 234 SER A O 1
ATOM 1779 N N . ARG A 1 235 ? 5.873 3.101 -9.229 1.00 86.38 235 ARG A N 1
ATOM 1780 C CA . ARG A 1 235 ? 5.754 1.751 -8.647 1.00 86.38 235 ARG A CA 1
ATOM 1781 C C . ARG A 1 235 ? 5.331 1.726 -7.173 1.00 86.38 235 ARG A C 1
ATOM 1783 O O . ARG A 1 235 ? 4.821 0.706 -6.718 1.00 86.38 235 ARG A O 1
ATOM 1790 N N . TYR A 1 236 ? 5.533 2.807 -6.418 1.00 91.31 236 TYR A N 1
ATOM 1791 C CA . TYR A 1 236 ? 5.133 2.881 -5.008 1.00 91.31 236 TYR A CA 1
ATOM 1792 C C . TYR A 1 236 ? 3.665 3.259 -4.813 1.00 91.31 236 TYR A C 1
ATOM 1794 O O . TYR A 1 236 ? 3.073 2.892 -3.799 1.00 91.31 236 TYR A O 1
ATOM 1802 N N . VAL A 1 237 ? 3.050 3.921 -5.797 1.00 91.88 237 VAL A N 1
ATOM 1803 C CA . VAL A 1 237 ? 1.680 4.450 -5.702 1.00 91.88 237 VAL A CA 1
ATOM 1804 C C . VAL A 1 237 ? 0.668 3.337 -5.428 1.00 91.88 237 VAL A C 1
ATOM 1806 O O . VAL A 1 237 ? -0.228 3.496 -4.600 1.00 91.88 237 VAL A O 1
ATOM 1809 N N . THR A 1 238 ? 0.839 2.170 -6.054 1.00 92.94 238 THR A N 1
ATOM 1810 C CA . THR A 1 238 ? -0.037 1.006 -5.841 1.00 92.94 238 THR A CA 1
ATOM 1811 C C . THR A 1 238 ? -0.036 0.544 -4.383 1.00 92.94 238 THR A C 1
ATOM 1813 O O . THR A 1 238 ? -1.093 0.292 -3.812 1.00 92.94 238 THR A O 1
ATOM 1816 N N . LEU A 1 239 ? 1.130 0.500 -3.738 1.00 94.12 239 LEU A N 1
ATOM 1817 C CA . LEU A 1 239 ? 1.278 0.047 -2.348 1.00 94.12 239 LEU A CA 1
ATOM 1818 C C . LEU A 1 239 ? 0.819 1.092 -1.319 1.00 94.12 239 LEU A C 1
ATOM 1820 O O . LEU A 1 239 ? 0.717 0.795 -0.127 1.00 94.12 239 LEU A O 1
ATOM 1824 N N . MET A 1 240 ? 0.475 2.291 -1.788 1.00 95.94 240 MET A N 1
ATOM 1825 C CA . MET A 1 240 ? -0.131 3.366 -1.006 1.00 95.94 240 MET A CA 1
ATOM 1826 C C . MET A 1 240 ? -1.661 3.415 -1.123 1.00 95.94 240 MET A C 1
ATOM 1828 O O . MET A 1 240 ? -2.303 4.195 -0.418 1.00 95.94 240 MET A O 1
ATOM 1832 N N . ILE A 1 241 ? -2.278 2.549 -1.936 1.00 95.62 241 ILE A N 1
ATOM 1833 C CA . ILE A 1 241 ? -3.740 2.391 -1.956 1.00 95.62 241 ILE A CA 1
ATOM 1834 C C . ILE A 1 241 ? -4.295 2.018 -0.566 1.00 95.62 241 ILE A C 1
ATOM 1836 O O . ILE A 1 241 ? -5.252 2.669 -0.135 1.00 95.62 241 ILE A O 1
ATOM 1840 N N . PRO A 1 242 ? -3.724 1.043 0.182 1.00 97.44 242 PRO A N 1
ATOM 1841 C CA . PRO A 1 242 ? -4.197 0.715 1.526 1.00 97.44 242 PRO A CA 1
ATOM 1842 C C . PRO A 1 242 ? -4.196 1.934 2.453 1.00 97.44 242 PRO A C 1
ATOM 1844 O O . PRO A 1 242 ? -5.205 2.189 3.103 1.00 97.44 242 PRO A O 1
ATOM 1847 N N . PHE A 1 243 ? -3.136 2.749 2.445 1.00 97.38 243 PHE A N 1
ATOM 1848 C CA . PHE A 1 243 ? -3.086 4.005 3.198 1.00 97.38 243 PHE A CA 1
ATOM 1849 C C . PHE A 1 243 ? -4.279 4.923 2.900 1.00 97.38 243 PHE A C 1
ATOM 1851 O O . PHE A 1 243 ? -4.957 5.374 3.824 1.00 97.38 243 PHE A O 1
ATOM 1858 N N . ALA A 1 244 ? -4.568 5.172 1.619 1.00 95.81 244 ALA A N 1
ATOM 1859 C CA . ALA A 1 244 ? -5.657 6.059 1.219 1.00 95.81 244 ALA A CA 1
ATOM 1860 C C . ALA A 1 244 ? -7.040 5.504 1.605 1.00 95.81 244 ALA A C 1
ATOM 1862 O O . ALA A 1 244 ? -7.896 6.253 2.077 1.00 95.81 244 ALA A O 1
ATOM 1863 N N . ILE A 1 245 ? -7.251 4.191 1.469 1.00 96.25 245 ILE A N 1
ATOM 1864 C CA . ILE A 1 245 ? -8.497 3.526 1.882 1.00 96.25 245 ILE A CA 1
ATOM 1865 C C . ILE A 1 245 ? -8.646 3.530 3.405 1.00 96.25 245 ILE A C 1
ATOM 1867 O O . ILE A 1 245 ? -9.731 3.795 3.917 1.00 96.25 245 ILE A O 1
ATOM 1871 N N . GLY A 1 246 ? -7.567 3.264 4.143 1.00 96.06 246 GLY A N 1
ATOM 1872 C CA . GLY A 1 246 ? -7.562 3.315 5.601 1.00 96.06 246 GLY A CA 1
ATOM 1873 C C . GLY A 1 246 ? -7.916 4.711 6.112 1.00 96.06 246 GLY A C 1
ATOM 1874 O O . GLY A 1 246 ? -8.788 4.841 6.968 1.00 96.06 246 GLY A O 1
ATOM 1875 N N . LEU A 1 247 ? -7.332 5.755 5.513 1.00 95.69 247 LEU A N 1
ATOM 1876 C CA . LEU A 1 247 ? -7.708 7.146 5.766 1.00 95.69 247 LEU A CA 1
ATOM 1877 C C . LEU A 1 247 ? -9.185 7.411 5.468 1.00 95.69 247 LEU A C 1
ATOM 1879 O O . LEU A 1 247 ? -9.891 7.941 6.326 1.00 95.69 247 LEU A O 1
ATOM 1883 N N . TYR A 1 248 ? -9.662 7.018 4.284 1.00 95.06 248 TYR A N 1
ATOM 1884 C CA . TYR A 1 248 ? -11.064 7.167 3.901 1.00 95.06 248 TYR A CA 1
ATOM 1885 C C . TYR A 1 248 ? -11.997 6.544 4.947 1.00 95.06 248 TYR A C 1
ATOM 1887 O O . TYR A 1 248 ? -12.885 7.221 5.471 1.00 95.06 248 TYR A O 1
ATOM 1895 N N . PHE A 1 249 ? -11.742 5.286 5.318 1.00 94.06 249 PHE A N 1
ATOM 1896 C CA . PHE A 1 249 ? -12.508 4.564 6.328 1.00 94.06 249 PHE A CA 1
ATOM 1897 C C . PHE A 1 249 ? -12.486 5.268 7.685 1.00 94.06 249 PHE A C 1
ATOM 1899 O O . PHE A 1 249 ? -13.536 5.434 8.303 1.00 94.06 249 PHE A O 1
ATOM 1906 N N . SER A 1 250 ? -11.338 5.765 8.137 1.00 93.31 250 SER A N 1
ATOM 1907 C CA . SER A 1 250 ? -11.264 6.531 9.383 1.00 93.31 250 SER A CA 1
ATOM 1908 C C . SER A 1 250 ? -12.075 7.828 9.341 1.00 93.31 250 SER A C 1
ATOM 1910 O O . SER A 1 250 ? -12.746 8.155 10.323 1.00 93.31 250 SER A O 1
ATOM 1912 N N . ILE A 1 251 ? -12.076 8.544 8.213 1.00 92.25 251 ILE A N 1
ATOM 1913 C CA . ILE A 1 251 ? -12.807 9.811 8.066 1.00 92.25 251 ILE A CA 1
ATOM 1914 C C . ILE A 1 251 ? -14.326 9.579 8.025 1.00 92.25 251 ILE A C 1
ATOM 1916 O O . ILE A 1 251 ? -15.082 10.309 8.674 1.00 92.25 251 ILE A O 1
ATOM 1920 N N . ILE A 1 252 ? -14.811 8.556 7.309 1.00 89.94 252 ILE A N 1
ATOM 1921 C CA . ILE A 1 252 ? -16.256 8.261 7.265 1.00 89.94 252 ILE A CA 1
ATOM 1922 C C . ILE A 1 252 ? -16.776 7.747 8.609 1.00 89.94 252 ILE A C 1
ATOM 1924 O O . ILE A 1 252 ? -17.887 8.102 9.005 1.00 89.94 252 ILE A O 1
ATOM 1928 N N . ARG A 1 253 ? -15.959 6.984 9.348 1.00 86.50 253 ARG A N 1
ATOM 1929 C CA . ARG A 1 253 ? -16.301 6.471 10.680 1.00 86.50 253 ARG A CA 1
ATOM 1930 C C . ARG A 1 253 ? -16.386 7.545 11.755 1.00 86.50 253 ARG A C 1
ATOM 1932 O O . ARG A 1 253 ? -16.995 7.302 12.793 1.00 86.50 253 ARG A O 1
ATOM 1939 N N . TRP A 1 254 ? -15.793 8.716 11.533 1.00 81.38 254 TRP A N 1
ATOM 1940 C CA . TRP A 1 254 ? -15.805 9.802 12.514 1.00 81.38 254 TRP A CA 1
ATOM 1941 C C . TRP A 1 254 ? -17.239 10.231 12.901 1.00 81.38 254 TRP A C 1
ATOM 1943 O O . TRP A 1 254 ? -17.471 10.685 14.021 1.00 81.38 254 TRP A O 1
ATOM 1953 N N . ASP A 1 255 ? -18.209 10.024 12.008 1.00 64.88 255 ASP A N 1
ATOM 1954 C CA . ASP A 1 255 ? -19.601 10.469 12.153 1.00 64.88 255 ASP A CA 1
ATOM 1955 C C . ASP A 1 255 ? -20.527 9.486 12.874 1.00 64.88 255 ASP A C 1
ATOM 1957 O O . ASP A 1 255 ? -21.410 9.896 13.629 1.00 64.88 255 ASP A O 1
ATOM 1961 N N . VAL A 1 256 ? -20.342 8.186 12.621 1.00 61.72 256 VAL A N 1
ATOM 1962 C CA . VAL A 1 256 ? -21.300 7.131 13.003 1.00 61.72 256 VAL A CA 1
ATOM 1963 C C . VAL A 1 256 ? -21.445 7.015 14.523 1.00 61.72 256 VAL A C 1
ATOM 1965 O O . VAL A 1 256 ? -22.486 6.611 15.025 1.00 61.72 256 VAL A O 1
ATOM 1968 N N . GLU A 1 257 ? -20.426 7.414 15.275 1.00 54.34 257 GLU A N 1
ATOM 1969 C CA . GLU A 1 257 ? -20.288 7.030 16.680 1.00 54.34 257 GLU A CA 1
ATOM 1970 C C . GLU A 1 257 ? -20.787 8.037 17.706 1.00 54.34 257 GLU A C 1
ATOM 1972 O O . GLU A 1 257 ? -20.804 7.726 18.893 1.00 54.34 257 GLU A O 1
ATOM 1977 N N . ARG A 1 258 ? -21.165 9.254 17.305 1.00 52.81 258 ARG A N 1
ATOM 1978 C CA . ARG A 1 258 ? -21.514 10.294 18.289 1.00 52.81 258 ARG A CA 1
ATOM 1979 C C . ARG A 1 258 ? -22.927 10.834 18.209 1.00 52.81 258 ARG A C 1
ATOM 1981 O O . ARG A 1 258 ? -23.172 11.828 18.876 1.00 52.81 258 ARG A O 1
ATOM 1988 N N . GLY A 1 259 ? -23.828 10.203 17.445 1.00 44.97 259 GLY A N 1
ATOM 1989 C CA . GLY A 1 259 ? -25.235 10.615 17.363 1.00 44.97 259 GLY A CA 1
ATOM 1990 C C . GLY A 1 259 ? -25.344 12.125 17.149 1.00 44.97 259 GLY A C 1
ATOM 1991 O O . GLY A 1 259 ? -25.571 12.871 18.091 1.00 44.97 259 GLY A O 1
ATOM 1992 N N . MET A 1 260 ? -25.071 12.590 15.928 1.00 49.16 260 MET A N 1
ATOM 1993 C CA . MET A 1 260 ? -24.846 13.999 15.566 1.00 49.16 260 MET A CA 1
ATOM 1994 C C . MET A 1 260 ? -26.042 14.969 15.734 1.00 49.16 260 MET A C 1
ATOM 1996 O O . MET A 1 260 ? -26.256 15.847 14.895 1.00 49.16 260 MET A O 1
ATOM 2000 N N . SER A 1 261 ? -26.782 14.903 16.832 1.00 49.12 261 SER A N 1
ATOM 2001 C CA . SER A 1 261 ? -27.584 16.028 17.308 1.00 49.12 261 SER A CA 1
ATOM 2002 C C . SER A 1 261 ? -26.719 17.127 17.955 1.00 49.12 261 SER A C 1
ATOM 2004 O O . SER A 1 261 ? -27.180 18.258 18.038 1.00 49.12 261 SER A O 1
ATOM 2006 N N . GLY A 1 262 ? -25.455 16.853 18.336 1.00 53.53 262 GLY A N 1
ATOM 2007 C CA . GLY A 1 262 ? -24.595 17.817 19.059 1.00 53.53 262 GLY A CA 1
ATOM 2008 C C . GLY A 1 262 ? -23.164 18.044 18.539 1.00 53.53 262 GLY A C 1
ATOM 2009 O O . GLY A 1 262 ? -22.366 18.691 19.216 1.00 53.53 262 GLY A O 1
ATOM 2010 N N . ALA A 1 263 ? -22.773 17.513 17.374 1.00 60.22 263 ALA A N 1
ATOM 2011 C CA . ALA A 1 263 ? -21.428 17.767 16.842 1.00 60.22 263 ALA A CA 1
ATOM 2012 C C . ALA A 1 263 ? -21.257 19.257 16.489 1.00 60.22 263 ALA A C 1
ATOM 2014 O O . ALA A 1 263 ? -22.023 19.789 15.684 1.00 60.22 263 ALA A O 1
ATOM 2015 N N . THR A 1 264 ? -20.239 19.913 17.060 1.00 67.50 264 THR A N 1
ATOM 2016 C CA . THR A 1 264 ? -19.898 21.305 16.735 1.00 67.50 264 THR A CA 1
ATOM 2017 C C . THR A 1 264 ? -19.727 21.466 15.225 1.00 67.50 264 THR A C 1
ATOM 2019 O O . THR A 1 264 ? -19.093 20.628 14.577 1.00 67.50 264 THR A O 1
ATOM 2022 N N . SER A 1 265 ? -20.281 22.548 14.666 1.00 78.81 265 SER A N 1
ATOM 2023 C CA . SER A 1 265 ? -20.251 22.847 13.223 1.00 78.81 265 SER A CA 1
ATOM 2024 C C . SER A 1 265 ? -18.847 22.661 12.617 1.00 78.81 265 SER A C 1
ATOM 2026 O O . SER A 1 265 ? -18.688 22.045 11.564 1.00 78.81 265 SER A O 1
ATOM 2028 N N . ALA A 1 266 ? -17.805 23.036 13.368 1.00 85.00 266 ALA A N 1
ATOM 2029 C CA . ALA A 1 266 ? -16.403 22.879 12.987 1.00 85.00 266 ALA A CA 1
ATOM 2030 C C . ALA A 1 266 ? -15.978 21.433 12.653 1.00 85.00 266 ALA A C 1
ATOM 2032 O O . ALA A 1 266 ? -15.248 21.227 11.690 1.00 85.00 266 ALA A O 1
ATOM 2033 N N . ARG A 1 267 ? -16.430 20.406 13.390 1.00 83.69 267 ARG A N 1
ATOM 2034 C CA . ARG A 1 267 ? -16.022 19.008 13.122 1.00 83.69 267 ARG A CA 1
ATOM 2035 C C . ARG A 1 267 ? -16.602 18.482 11.815 1.00 83.69 267 ARG A C 1
ATOM 2037 O O . ARG A 1 267 ? -15.904 17.796 11.072 1.00 83.69 267 ARG A O 1
ATOM 2044 N N . LYS A 1 268 ? -17.861 18.827 11.529 1.00 86.12 268 LYS A N 1
ATOM 2045 C CA . LYS A 1 268 ? -18.506 18.494 10.253 1.00 86.12 268 LYS A CA 1
ATOM 2046 C C . LYS A 1 268 ? -17.752 19.154 9.101 1.00 86.12 268 LYS A C 1
ATOM 2048 O O . LYS A 1 268 ? -17.439 18.478 8.128 1.00 86.12 268 LYS A O 1
ATOM 2053 N N . VAL A 1 269 ? -17.388 20.431 9.257 1.00 90.44 269 VAL A N 1
ATOM 2054 C CA . VAL A 1 269 ? -16.591 21.172 8.268 1.00 90.44 269 VAL A CA 1
ATOM 2055 C C . VAL A 1 269 ? -15.227 20.516 8.046 1.00 90.44 269 VAL A C 1
ATOM 2057 O O . VAL A 1 269 ? -14.883 20.250 6.902 1.00 90.44 269 VAL A O 1
ATOM 2060 N N . VAL A 1 270 ? -14.482 20.175 9.104 1.00 90.50 270 VAL A N 1
ATOM 2061 C CA . VAL A 1 270 ? -13.169 19.509 8.975 1.00 90.50 270 VAL A CA 1
ATOM 2062 C C . VAL A 1 270 ? -13.295 18.158 8.275 1.00 90.50 270 VAL A C 1
ATOM 2064 O O . VAL A 1 270 ? -12.525 17.866 7.366 1.00 90.50 270 VAL A O 1
ATOM 2067 N N . ARG A 1 271 ? -14.282 17.337 8.646 1.00 90.25 271 ARG A N 1
ATOM 2068 C CA . ARG A 1 271 ? -14.522 16.047 7.988 1.00 90.25 271 ARG A CA 1
ATOM 2069 C C . ARG A 1 271 ? -14.835 16.220 6.502 1.00 90.25 271 ARG A C 1
ATOM 2071 O O . ARG A 1 271 ? -14.240 15.530 5.681 1.00 90.25 271 ARG A O 1
ATOM 2078 N N . LEU A 1 272 ? -15.754 17.124 6.163 1.00 92.25 272 LEU A N 1
ATOM 2079 C CA . LEU A 1 272 ? -16.114 17.409 4.772 1.00 92.25 272 LEU A CA 1
ATOM 2080 C C . LEU A 1 272 ? -14.917 17.953 3.989 1.00 92.25 272 LEU A C 1
ATOM 2082 O O . LEU A 1 272 ? -14.709 17.534 2.858 1.00 92.25 272 LEU A O 1
ATOM 2086 N N . ALA A 1 273 ? -14.100 18.812 4.601 1.00 92.81 273 ALA A N 1
ATOM 2087 C CA . ALA A 1 273 ? -12.872 19.313 3.999 1.00 92.81 273 ALA A CA 1
ATOM 2088 C C . ALA A 1 273 ? -11.875 18.177 3.727 1.00 92.81 273 ALA A C 1
ATOM 2090 O O . ALA A 1 273 ? -11.365 18.079 2.618 1.00 92.81 273 ALA A O 1
ATOM 2091 N N . LEU A 1 274 ? -11.644 17.270 4.683 1.00 93.19 274 LEU A N 1
ATOM 2092 C CA . LEU A 1 274 ? -10.757 16.117 4.485 1.00 93.19 274 LEU A CA 1
ATOM 2093 C C . LEU A 1 274 ? -11.264 15.179 3.381 1.00 93.19 274 LEU A C 1
ATOM 2095 O O . LEU A 1 274 ? -10.475 14.748 2.543 1.00 93.19 274 LEU A O 1
ATOM 2099 N N . LEU A 1 275 ? -12.569 14.890 3.346 1.00 93.25 275 LEU A N 1
ATOM 2100 C CA . LEU A 1 275 ? -13.178 14.080 2.284 1.00 93.25 275 LEU A CA 1
ATOM 2101 C C . LEU A 1 275 ? -13.072 14.760 0.917 1.00 93.25 275 LEU A C 1
ATOM 2103 O O . LEU A 1 275 ? -12.714 14.106 -0.060 1.00 93.25 275 LEU A O 1
ATOM 2107 N N . ALA A 1 276 ? -13.345 16.064 0.850 1.00 93.56 276 ALA A N 1
ATOM 2108 C CA . ALA A 1 276 ? -13.233 16.840 -0.376 1.00 93.56 276 ALA A CA 1
ATOM 2109 C C . ALA A 1 276 ? -11.787 16.872 -0.880 1.00 93.56 276 ALA A C 1
ATOM 2111 O O . ALA A 1 276 ? -11.552 16.606 -2.055 1.00 93.56 276 ALA A O 1
ATOM 2112 N N . VAL A 1 277 ? -10.812 17.119 -0.001 1.00 92.62 277 VAL A N 1
ATOM 2113 C CA . VAL A 1 277 ? -9.393 17.123 -0.378 1.00 92.62 277 VAL A CA 1
ATOM 2114 C C . VAL A 1 277 ? -8.949 15.738 -0.846 1.00 92.62 277 VAL A C 1
ATOM 2116 O O . VAL A 1 277 ? -8.296 15.643 -1.882 1.00 92.62 277 VAL A O 1
ATOM 2119 N N . LEU A 1 278 ? -9.342 14.666 -0.147 1.00 92.00 278 LEU A N 1
ATOM 2120 C CA . LEU A 1 278 ? -9.035 13.294 -0.556 1.00 92.00 278 LEU A CA 1
ATOM 2121 C C . LEU A 1 278 ? -9.651 12.954 -1.921 1.00 92.00 278 LEU A C 1
ATOM 2123 O O . LEU A 1 278 ? -9.000 12.323 -2.753 1.00 92.00 278 LEU A O 1
ATOM 2127 N N . MET A 1 279 ? -10.889 13.380 -2.172 1.00 92.00 279 MET A N 1
ATOM 2128 C CA . MET A 1 279 ? -11.564 13.176 -3.452 1.00 92.00 279 MET A CA 1
ATOM 2129 C C . MET A 1 279 ? -10.872 13.955 -4.575 1.00 92.00 279 MET A C 1
ATOM 2131 O O . MET A 1 279 ? -10.525 13.364 -5.595 1.00 92.00 279 MET A O 1
ATOM 2135 N N . VAL A 1 280 ? -10.624 15.252 -4.377 1.00 91.62 280 VAL A N 1
ATOM 2136 C CA . VAL A 1 280 ? -9.964 16.116 -5.366 1.00 91.62 280 VAL A CA 1
ATOM 2137 C C . VAL A 1 280 ? -8.569 15.596 -5.690 1.00 91.62 280 VAL A C 1
ATOM 2139 O O . VAL A 1 280 ? -8.235 15.489 -6.865 1.00 91.62 280 VAL A O 1
ATOM 2142 N N . SER A 1 281 ? -7.772 15.211 -4.692 1.00 89.31 281 SER A N 1
ATOM 2143 C CA . SER A 1 281 ? -6.423 14.693 -4.933 1.00 89.31 281 SER A CA 1
ATOM 2144 C C . SER A 1 281 ? -6.424 13.328 -5.621 1.00 89.31 281 SER A C 1
ATOM 2146 O O . SER A 1 281 ? -5.600 13.072 -6.495 1.00 89.31 281 SER A O 1
ATOM 2148 N N . SER A 1 282 ? -7.395 12.469 -5.306 1.00 87.31 282 SER A N 1
ATOM 2149 C CA . SER A 1 282 ? -7.554 11.170 -5.971 1.00 87.31 282 SER A CA 1
ATOM 2150 C C . SER A 1 282 ? -7.983 11.310 -7.424 1.00 87.31 282 SER A C 1
ATOM 2152 O O . SER A 1 282 ? -7.472 10.596 -8.277 1.00 87.31 282 SER A O 1
ATOM 2154 N N . VAL A 1 283 ? -8.886 12.246 -7.721 1.00 89.12 283 VAL A N 1
ATOM 2155 C CA . VAL A 1 283 ? -9.281 12.577 -9.096 1.00 89.12 283 VAL A CA 1
ATOM 2156 C C . VAL A 1 283 ? -8.112 13.233 -9.830 1.00 89.12 283 VAL A C 1
ATOM 2158 O O . VAL A 1 283 ? -7.800 12.842 -10.950 1.00 89.12 283 VAL A O 1
ATOM 2161 N N . HIS A 1 284 ? -7.409 14.171 -9.196 1.00 87.81 284 HIS A N 1
ATOM 2162 C CA . HIS A 1 284 ? -6.252 14.828 -9.793 1.00 87.81 284 HIS A CA 1
ATOM 2163 C C . HIS A 1 284 ? -5.164 13.815 -10.175 1.00 87.81 284 HIS A C 1
ATOM 2165 O O . HIS A 1 284 ? -4.829 13.713 -11.351 1.00 87.81 284 HIS A O 1
ATOM 2171 N N . GLY A 1 285 ? -4.695 12.990 -9.234 1.00 81.12 285 GLY A N 1
ATOM 2172 C CA . GLY A 1 285 ? -3.725 11.923 -9.525 1.00 81.12 285 GLY A CA 1
ATOM 2173 C C . GLY A 1 285 ? -4.284 10.784 -10.392 1.00 81.12 285 GLY A C 1
ATOM 2174 O O . GLY A 1 285 ? -3.525 10.014 -10.981 1.00 81.12 285 GLY A O 1
ATOM 2175 N N . GLY A 1 286 ? -5.611 10.667 -10.471 1.00 80.69 286 GLY A N 1
ATOM 2176 C CA . GLY A 1 286 ? -6.319 9.683 -11.279 1.00 80.69 286 GLY A CA 1
ATOM 2177 C C . GLY A 1 286 ? -6.366 10.032 -12.762 1.00 80.69 286 GLY A C 1
ATOM 2178 O O . GLY A 1 286 ? -6.186 9.144 -13.585 1.00 80.69 286 GLY A O 1
ATOM 2179 N N . PHE A 1 287 ? -6.572 11.309 -13.095 1.00 82.75 287 PHE A N 1
ATOM 2180 C CA . PHE A 1 287 ? -6.812 11.775 -14.466 1.00 82.75 287 PHE A CA 1
ATOM 2181 C C . PHE A 1 287 ? -5.693 12.652 -15.036 1.00 82.75 287 PHE A C 1
ATOM 2183 O O . PHE A 1 287 ? -5.589 12.794 -16.256 1.00 82.75 287 PHE A O 1
ATOM 2190 N N . HIS A 1 288 ? -4.849 13.243 -14.191 1.00 82.81 288 HIS A N 1
ATOM 2191 C CA . HIS A 1 288 ? -3.742 14.075 -14.640 1.00 82.81 288 HIS A CA 1
ATOM 2192 C C . HIS A 1 288 ? -2.448 13.260 -14.715 1.00 82.81 288 HIS A C 1
ATOM 2194 O O . HIS A 1 288 ? -1.936 12.784 -13.707 1.00 82.81 288 HIS A O 1
ATOM 2200 N N . ILE A 1 289 ? -1.906 13.126 -15.926 1.00 80.50 289 ILE A N 1
ATOM 2201 C CA . ILE A 1 289 ? -0.553 12.607 -16.156 1.00 80.50 289 ILE A CA 1
ATOM 2202 C C . ILE A 1 289 ? 0.365 13.800 -16.358 1.00 80.50 289 ILE A C 1
ATOM 2204 O O . ILE A 1 289 ? 0.175 14.542 -17.334 1.00 80.50 289 ILE A O 1
ATOM 2208 N N . ALA A 1 290 ? 1.353 13.960 -15.477 1.00 81.19 290 ALA A N 1
ATOM 2209 C CA . ALA A 1 290 ? 2.363 14.995 -15.626 1.00 81.19 290 ALA A CA 1
ATOM 2210 C C . ALA A 1 290 ? 3.119 14.838 -16.947 1.00 81.19 290 ALA A C 1
ATOM 2212 O O . ALA A 1 290 ? 3.292 13.739 -17.477 1.00 81.19 290 ALA A O 1
ATOM 2213 N N . GLN A 1 291 ? 3.584 15.956 -17.500 1.00 84.31 291 GLN A N 1
ATOM 2214 C CA . GLN A 1 291 ? 4.275 15.959 -18.788 1.00 84.31 291 GLN A CA 1
ATOM 2215 C C . GLN A 1 291 ? 5.542 15.086 -18.775 1.00 84.31 291 GLN A C 1
ATOM 2217 O O . GLN A 1 291 ? 5.826 14.415 -19.767 1.00 84.31 291 GLN A O 1
ATOM 2222 N N . SER A 1 292 ? 6.261 15.046 -17.648 1.00 80.81 292 SER A N 1
ATOM 2223 C CA . SER A 1 292 ? 7.406 14.151 -17.432 1.00 80.81 292 SER A CA 1
ATOM 2224 C C . SER A 1 292 ? 7.027 12.681 -17.591 1.00 80.81 292 SER A C 1
ATOM 2226 O O . SER A 1 292 ? 7.728 11.931 -18.267 1.00 80.81 292 SER A O 1
ATOM 2228 N N . ASP A 1 293 ? 5.889 12.287 -17.027 1.00 83.38 293 ASP A N 1
ATOM 2229 C CA . ASP A 1 293 ? 5.427 10.902 -17.017 1.00 83.38 293 ASP A CA 1
ATOM 2230 C C . ASP A 1 293 ? 4.923 10.508 -18.404 1.00 83.38 293 ASP A C 1
ATOM 2232 O O . ASP A 1 293 ? 5.224 9.419 -18.882 1.00 83.38 293 ASP A O 1
ATOM 2236 N N . ARG A 1 294 ? 4.245 11.423 -19.115 1.00 87.19 294 ARG A N 1
ATOM 2237 C CA . ARG A 1 294 ? 3.879 11.218 -20.528 1.00 87.19 294 ARG A CA 1
ATOM 2238 C C . ARG A 1 294 ? 5.111 10.979 -21.395 1.00 87.19 294 ARG A C 1
ATOM 2240 O O . ARG A 1 294 ? 5.120 10.042 -22.186 1.00 87.19 294 ARG A O 1
ATOM 2247 N N . ALA A 1 295 ? 6.152 11.795 -21.223 1.00 88.25 295 ALA A N 1
ATOM 2248 C CA . ALA A 1 295 ? 7.412 11.614 -21.937 1.00 88.25 295 ALA A CA 1
ATOM 2249 C C . ALA A 1 295 ? 8.088 10.282 -21.566 1.00 88.25 295 ALA A C 1
ATOM 2251 O O . ALA A 1 295 ? 8.648 9.616 -22.435 1.00 88.25 295 ALA A O 1
ATOM 2252 N N . GLY A 1 296 ? 8.004 9.864 -20.299 1.00 86.06 296 GLY A N 1
ATOM 2253 C CA . GLY A 1 296 ? 8.482 8.560 -19.838 1.00 86.06 296 GLY A CA 1
ATOM 2254 C C . GLY A 1 296 ? 7.728 7.386 -20.468 1.00 86.06 296 GLY A C 1
ATOM 2255 O O . GLY A 1 296 ? 8.354 6.436 -20.938 1.00 86.06 296 GLY A O 1
ATOM 2256 N N . VAL A 1 297 ? 6.396 7.465 -20.532 1.00 88.44 297 VAL A N 1
ATOM 2257 C CA . VAL A 1 297 ? 5.537 6.458 -21.174 1.00 88.44 297 VAL A CA 1
ATOM 2258 C C . VAL A 1 297 ? 5.835 6.358 -22.667 1.00 88.44 297 VAL A C 1
ATOM 2260 O O . VAL A 1 297 ? 6.037 5.247 -23.157 1.00 88.44 297 VAL A O 1
ATOM 2263 N N . GLU A 1 298 ? 5.912 7.485 -23.382 1.00 91.00 298 GLU A N 1
ATOM 2264 C CA . GLU A 1 298 ? 6.191 7.469 -24.823 1.00 91.00 298 GLU A CA 1
ATOM 2265 C C . GLU A 1 298 ? 7.597 6.932 -25.103 1.00 91.00 298 GLU A C 1
ATOM 2267 O O . GLU A 1 298 ? 7.750 5.999 -25.887 1.00 91.00 298 GLU A O 1
ATOM 2272 N N . ARG A 1 299 ? 8.611 7.393 -24.359 1.00 90.56 299 ARG A N 1
ATOM 2273 C CA . ARG A 1 299 ? 9.971 6.846 -24.461 1.00 90.56 299 ARG A CA 1
ATOM 2274 C C . ARG A 1 299 ? 9.995 5.344 -24.185 1.00 90.56 299 ARG A C 1
ATOM 2276 O O . ARG A 1 299 ? 10.672 4.596 -24.889 1.00 90.56 299 ARG A O 1
ATOM 2283 N N . SER A 1 300 ? 9.269 4.868 -23.172 1.00 89.56 300 SER A N 1
ATOM 2284 C CA . SER A 1 300 ? 9.200 3.434 -22.872 1.00 89.56 300 SER A CA 1
ATOM 2285 C C . SER A 1 300 ? 8.535 2.647 -24.002 1.00 89.56 300 SER A C 1
ATOM 2287 O O . SER A 1 300 ? 8.996 1.560 -24.349 1.00 89.56 300 SER A O 1
ATOM 2289 N N . ARG A 1 301 ? 7.481 3.194 -24.608 1.00 91.69 301 ARG A N 1
ATOM 2290 C CA . ARG A 1 301 ? 6.810 2.599 -25.763 1.00 91.69 301 ARG A CA 1
ATOM 2291 C C . ARG A 1 301 ? 7.735 2.522 -26.979 1.00 91.69 301 ARG A C 1
ATOM 2293 O O . ARG A 1 301 ? 7.836 1.455 -27.581 1.00 91.69 301 ARG A O 1
ATOM 2300 N N . GLU A 1 302 ? 8.407 3.615 -27.325 1.00 94.19 302 GLU A N 1
ATOM 2301 C CA . GLU A 1 302 ? 9.339 3.700 -28.456 1.00 94.19 302 GLU A CA 1
ATOM 2302 C C . GLU A 1 302 ? 10.505 2.722 -28.299 1.00 94.19 302 GLU A C 1
ATOM 2304 O O . GLU A 1 302 ? 10.756 1.904 -29.183 1.00 94.19 302 GLU A O 1
ATOM 2309 N N . THR A 1 303 ? 11.164 2.739 -27.141 1.00 94.00 303 THR A N 1
ATOM 2310 C CA . THR A 1 303 ? 12.306 1.857 -26.857 1.00 94.00 303 THR A CA 1
ATOM 2311 C C . THR A 1 303 ? 11.913 0.379 -26.873 1.00 94.00 303 THR A C 1
ATOM 2313 O O . THR A 1 303 ? 12.613 -0.433 -27.478 1.00 94.00 303 THR A O 1
ATOM 2316 N N . LYS A 1 304 ? 10.751 0.007 -26.313 1.00 93.38 304 LYS A N 1
ATOM 2317 C CA . LYS A 1 304 ? 10.236 -1.373 -26.386 1.00 93.38 304 LYS A CA 1
ATOM 2318 C C . LYS A 1 304 ? 9.910 -1.799 -27.814 1.00 93.38 304 LYS A C 1
ATOM 2320 O O . LYS A 1 304 ? 10.233 -2.921 -28.196 1.00 93.38 304 LYS A O 1
ATOM 2325 N N . ARG A 1 305 ? 9.299 -0.920 -28.616 1.00 94.81 305 ARG A N 1
ATOM 2326 C CA . ARG A 1 305 ? 9.016 -1.194 -30.034 1.00 94.81 305 ARG A CA 1
ATOM 2327 C C . ARG A 1 305 ? 10.299 -1.380 -30.837 1.00 94.81 305 ARG A C 1
ATOM 2329 O O . ARG A 1 305 ? 10.389 -2.340 -31.595 1.00 94.81 305 ARG A O 1
ATOM 2336 N N . ALA A 1 306 ? 11.296 -0.522 -30.628 1.00 96.44 306 ALA A N 1
ATOM 2337 C CA . ALA A 1 306 ? 12.605 -0.646 -31.262 1.00 96.44 306 ALA A CA 1
ATOM 2338 C C . ALA A 1 306 ? 13.303 -1.960 -30.872 1.00 96.44 306 ALA A C 1
ATOM 2340 O O . ALA A 1 306 ? 13.841 -2.657 -31.734 1.00 96.44 306 ALA A O 1
ATOM 2341 N N . TRP A 1 307 ? 13.236 -2.337 -29.591 1.00 96.88 307 TRP A N 1
ATOM 2342 C CA . TRP A 1 307 ? 13.790 -3.599 -29.101 1.00 96.88 307 TRP A CA 1
ATOM 2343 C C . TRP A 1 307 ? 13.098 -4.809 -29.749 1.00 96.88 307 TRP A C 1
ATOM 2345 O O . TRP A 1 307 ? 13.765 -5.692 -30.287 1.00 96.88 307 TRP A O 1
ATOM 2355 N N . VAL A 1 308 ? 11.759 -4.820 -29.785 1.00 96.31 308 VAL A N 1
ATOM 2356 C CA . VAL A 1 308 ? 10.967 -5.887 -30.425 1.00 96.31 308 VAL A CA 1
ATOM 2357 C C . VAL A 1 308 ? 11.259 -5.979 -31.923 1.00 96.31 308 VAL A C 1
ATOM 2359 O O . VAL A 1 308 ? 11.428 -7.082 -32.441 1.00 96.31 308 VAL A O 1
ATOM 2362 N N . ALA A 1 309 ? 11.365 -4.847 -32.623 1.00 96.62 309 ALA A N 1
ATOM 2363 C CA . ALA A 1 309 ? 11.705 -4.818 -34.043 1.00 96.62 309 ALA A CA 1
ATOM 2364 C C . ALA A 1 309 ? 13.085 -5.440 -34.312 1.00 96.62 309 ALA A C 1
ATOM 2366 O O . ALA A 1 309 ? 13.222 -6.262 -35.217 1.00 96.62 309 ALA A O 1
ATOM 2367 N N . CYS A 1 310 ? 14.086 -5.120 -33.484 1.00 97.56 310 CYS A N 1
ATOM 2368 C CA . CYS A 1 310 ? 15.405 -5.747 -33.556 1.00 97.56 310 CYS A CA 1
ATOM 2369 C C . CYS A 1 310 ? 15.340 -7.266 -33.320 1.00 97.56 310 CYS A C 1
ATOM 2371 O O . CYS A 1 310 ? 15.891 -8.038 -34.107 1.00 97.56 310 CYS A O 1
ATOM 2373 N N . ALA A 1 311 ? 14.613 -7.714 -32.292 1.00 96.94 311 ALA A N 1
ATOM 2374 C CA . ALA A 1 311 ? 14.497 -9.136 -31.972 1.00 96.94 311 ALA A CA 1
ATOM 2375 C C . ALA A 1 311 ? 13.809 -9.928 -33.101 1.00 96.94 311 ALA A C 1
ATOM 2377 O O . ALA A 1 311 ? 14.230 -11.046 -33.428 1.00 96.94 311 ALA A O 1
ATOM 2378 N N . ARG A 1 312 ? 12.782 -9.336 -33.735 1.00 96.06 312 ARG A N 1
ATOM 2379 C CA . ARG A 1 312 ? 12.093 -9.892 -34.916 1.00 96.06 312 ARG A CA 1
ATOM 2380 C C . ARG A 1 312 ? 12.998 -9.977 -36.143 1.00 96.06 312 ARG A C 1
ATOM 2382 O O . ARG A 1 312 ? 12.854 -10.919 -36.912 1.00 96.06 312 ARG A O 1
ATOM 2389 N N . ALA A 1 313 ? 13.942 -9.051 -36.296 1.00 96.06 313 ALA A N 1
ATOM 2390 C CA . ALA A 1 313 ? 14.939 -9.074 -37.365 1.00 96.06 313 ALA A CA 1
ATOM 2391 C C . ALA A 1 313 ? 16.066 -10.107 -37.146 1.00 96.06 313 ALA A C 1
ATOM 2393 O O . ALA A 1 313 ? 16.978 -10.189 -37.962 1.00 96.06 313 ALA A O 1
ATOM 2394 N N . GLY A 1 314 ? 16.013 -10.892 -36.062 1.00 95.50 314 GLY A N 1
ATOM 2395 C CA . GLY A 1 314 ? 17.018 -11.911 -35.743 1.00 95.50 314 GLY A CA 1
ATOM 2396 C C . GLY A 1 314 ? 18.173 -11.406 -34.877 1.00 95.50 314 GLY A C 1
ATOM 2397 O O . GLY A 1 314 ? 19.143 -12.134 -34.696 1.00 95.50 314 GLY A O 1
ATOM 2398 N N . GLY A 1 315 ? 18.076 -10.191 -34.325 1.00 96.19 315 GLY A N 1
ATOM 2399 C CA . GLY A 1 315 ? 19.087 -9.658 -33.415 1.00 96.19 315 GLY A CA 1
ATOM 2400 C C . GLY A 1 315 ? 19.187 -10.453 -32.109 1.00 96.19 315 GLY A C 1
ATOM 2401 O O . GLY A 1 315 ? 18.197 -10.998 -31.607 1.00 96.19 315 GLY A O 1
ATOM 2402 N N . THR A 1 316 ? 20.397 -10.495 -31.552 1.00 95.88 316 THR A N 1
ATOM 2403 C CA . THR A 1 316 ? 20.661 -11.043 -30.208 1.00 95.88 316 THR A CA 1
ATOM 2404 C C . THR A 1 316 ? 20.179 -10.078 -29.121 1.00 95.88 316 THR A C 1
ATOM 2406 O O . THR A 1 316 ? 19.998 -8.886 -29.386 1.00 95.88 316 THR A O 1
ATOM 2409 N N . VAL A 1 317 ? 20.020 -10.543 -27.874 1.00 96.38 317 VAL A N 1
ATOM 2410 C CA . VAL A 1 317 ? 19.631 -9.658 -26.757 1.00 96.38 317 VAL A CA 1
ATOM 2411 C C . VAL A 1 317 ? 20.599 -8.484 -26.622 1.00 96.38 317 VAL A C 1
ATOM 2413 O O . VAL A 1 317 ? 20.162 -7.345 -26.494 1.00 96.38 317 VAL A O 1
ATOM 2416 N N . ALA A 1 318 ? 21.908 -8.742 -26.686 1.00 96.00 318 ALA A N 1
ATOM 2417 C CA . ALA A 1 318 ? 22.924 -7.704 -26.527 1.00 96.00 318 ALA A CA 1
ATOM 2418 C C . ALA A 1 318 ? 22.854 -6.642 -27.638 1.00 96.00 318 ALA A C 1
ATOM 2420 O O . ALA A 1 318 ? 22.966 -5.447 -27.365 1.00 96.00 318 ALA A O 1
ATOM 2421 N N . GLU A 1 319 ? 22.632 -7.069 -28.883 1.00 96.88 319 GLU A N 1
ATOM 2422 C CA . GLU A 1 319 ? 22.475 -6.158 -30.015 1.00 96.88 319 GLU A CA 1
ATOM 2423 C C . GLU A 1 319 ? 21.208 -5.306 -29.885 1.00 96.88 319 GLU A C 1
ATOM 2425 O O . GLU A 1 319 ? 21.245 -4.093 -30.104 1.00 96.88 319 GLU A O 1
ATOM 2430 N N . CYS A 1 320 ? 20.092 -5.918 -29.488 1.00 97.44 320 CYS A N 1
ATOM 2431 C CA . CYS A 1 320 ? 18.833 -5.204 -29.325 1.00 97.44 320 CYS A CA 1
ATOM 2432 C C . CYS A 1 320 ? 18.850 -4.255 -28.128 1.00 97.44 320 CYS A C 1
ATOM 2434 O O . CYS A 1 320 ? 18.365 -3.128 -28.257 1.00 97.44 320 CYS A O 1
ATOM 2436 N N . ASP A 1 321 ? 19.474 -4.642 -27.014 1.00 96.25 321 ASP A N 1
ATOM 2437 C CA . ASP A 1 321 ? 19.698 -3.764 -25.865 1.00 96.25 321 ASP A CA 1
ATOM 2438 C C . ASP A 1 321 ? 20.531 -2.534 -26.265 1.00 96.25 321 ASP A C 1
ATOM 2440 O O . ASP A 1 321 ? 20.185 -1.406 -25.910 1.00 96.25 321 ASP A O 1
ATOM 2444 N N . PHE A 1 322 ? 21.592 -2.733 -27.059 1.00 96.44 322 PHE A N 1
ATOM 2445 C CA . PHE A 1 322 ? 22.438 -1.646 -27.556 1.00 96.44 322 PHE A CA 1
ATOM 2446 C C . PHE A 1 322 ? 21.679 -0.700 -28.496 1.00 96.44 322 PHE A C 1
ATOM 2448 O O . PHE A 1 322 ? 21.678 0.512 -28.284 1.00 96.44 322 PHE A O 1
ATOM 2455 N N . ARG A 1 323 ? 20.996 -1.239 -29.516 1.00 96.12 323 ARG A N 1
ATOM 2456 C CA . ARG A 1 323 ? 20.302 -0.434 -30.539 1.00 96.12 323 ARG A CA 1
ATOM 2457 C C . ARG A 1 323 ? 19.113 0.347 -29.986 1.00 96.12 323 ARG A C 1
ATOM 2459 O O . ARG A 1 323 ? 18.887 1.482 -30.388 1.00 96.12 323 ARG A O 1
ATOM 2466 N N . SER A 1 324 ? 18.341 -0.264 -29.092 1.00 95.81 324 SER A N 1
ATOM 2467 C CA . SER A 1 324 ? 17.140 0.356 -28.517 1.00 95.81 324 SER A CA 1
ATOM 2468 C C . SER A 1 324 ? 17.421 1.209 -27.279 1.00 95.81 324 SER A C 1
ATOM 2470 O O . SER A 1 324 ? 16.508 1.867 -26.784 1.00 95.81 324 SER A O 1
ATOM 2472 N N . GLN A 1 325 ? 18.655 1.170 -26.757 1.00 94.62 325 GLN A N 1
ATOM 2473 C CA . GLN A 1 325 ? 19.032 1.751 -25.464 1.00 94.62 325 GLN A CA 1
ATOM 2474 C C . GLN A 1 325 ? 18.160 1.252 -24.296 1.00 94.62 325 GLN A C 1
ATOM 2476 O O . GLN A 1 325 ? 18.002 1.934 -23.282 1.00 94.62 325 GLN A O 1
ATOM 2481 N N . LEU A 1 326 ? 17.593 0.048 -24.424 1.00 92.75 326 LEU A N 1
ATOM 2482 C CA . LEU A 1 326 ? 16.753 -0.586 -23.417 1.00 92.75 326 LEU A CA 1
ATOM 2483 C C . LEU A 1 326 ? 17.379 -1.901 -22.987 1.00 92.75 326 LEU A C 1
ATOM 2485 O O . LEU A 1 326 ? 17.331 -2.884 -23.712 1.00 92.75 326 LEU A O 1
ATOM 2489 N N . LYS A 1 327 ? 17.883 -1.942 -21.756 1.00 91.81 327 LYS A N 1
ATOM 2490 C CA . LYS A 1 327 ? 18.331 -3.189 -21.145 1.00 91.81 327 LYS A CA 1
ATOM 2491 C C . LYS A 1 327 ? 17.130 -3.969 -20.610 1.00 91.81 327 LYS A C 1
ATOM 2493 O O . LYS A 1 327 ? 16.616 -3.637 -19.541 1.00 91.81 327 LYS A O 1
ATOM 2498 N N . VAL A 1 328 ? 16.676 -4.994 -21.334 1.00 89.69 328 VAL A N 1
ATOM 2499 C CA . VAL A 1 328 ? 15.442 -5.731 -20.985 1.00 89.69 328 VAL A CA 1
ATOM 2500 C C . VAL A 1 328 ? 15.577 -6.569 -19.704 1.00 89.69 328 VAL A C 1
ATOM 2502 O O . VAL A 1 328 ? 14.593 -6.806 -19.005 1.00 89.69 328 VAL A O 1
ATOM 2505 N N . HIS A 1 329 ? 16.797 -6.999 -19.362 1.00 89.12 329 HIS A N 1
ATOM 2506 C CA . HIS A 1 329 ? 17.089 -7.735 -18.131 1.00 89.12 329 HIS A CA 1
ATOM 2507 C C . HIS A 1 329 ? 18.458 -7.320 -17.563 1.00 89.12 329 HIS A C 1
ATOM 2509 O O . HIS A 1 329 ? 19.412 -7.174 -18.327 1.00 89.12 329 HIS A O 1
ATOM 2515 N N . PRO A 1 330 ? 18.624 -7.153 -16.234 1.00 86.25 330 PRO A N 1
ATOM 2516 C CA . PRO A 1 330 ? 19.897 -6.724 -15.646 1.00 86.25 330 PRO A CA 1
ATOM 2517 C C . PRO A 1 330 ? 21.056 -7.690 -15.936 1.00 86.25 330 PRO A C 1
ATOM 2519 O O . PRO A 1 330 ? 22.186 -7.240 -16.135 1.00 86.25 330 PRO A O 1
ATOM 2522 N N . VAL A 1 331 ? 20.773 -8.994 -16.005 1.00 90.31 331 VAL A N 1
ATOM 2523 C CA . VAL A 1 331 ? 21.751 -10.048 -16.322 1.00 90.31 331 VAL A CA 1
ATOM 2524 C C . VAL A 1 331 ? 21.111 -11.061 -17.282 1.00 90.31 331 VAL A C 1
ATOM 2526 O O . VAL A 1 331 ? 20.548 -12.056 -16.825 1.00 90.31 331 VAL A O 1
ATOM 2529 N N . PRO A 1 332 ? 21.066 -10.798 -18.600 1.00 89.56 332 PRO A N 1
ATOM 2530 C CA . PRO A 1 332 ? 20.336 -11.650 -19.546 1.00 89.56 332 PRO A CA 1
ATOM 2531 C C . PRO A 1 332 ? 20.804 -13.111 -19.545 1.00 89.56 332 PRO A C 1
ATOM 2533 O O . PRO A 1 332 ? 19.979 -14.029 -19.546 1.00 89.56 332 PRO A O 1
ATOM 2536 N N . SER A 1 333 ? 22.119 -13.319 -19.429 1.00 89.75 333 SER A N 1
ATOM 2537 C CA . SER A 1 333 ? 22.766 -14.635 -19.393 1.00 89.75 333 SER A CA 1
ATOM 2538 C C . SER A 1 333 ? 22.286 -15.514 -18.236 1.00 89.75 333 SER A C 1
ATOM 2540 O O . SER A 1 333 ? 21.997 -16.688 -18.444 1.00 89.75 333 SER A O 1
ATOM 2542 N N . ALA A 1 334 ? 22.091 -14.943 -17.042 1.00 91.69 334 ALA A N 1
ATOM 2543 C CA . ALA A 1 334 ? 21.602 -15.675 -15.867 1.00 91.69 334 ALA A CA 1
ATOM 2544 C C . ALA A 1 334 ? 20.200 -16.272 -16.073 1.00 91.69 334 ALA A C 1
ATOM 2546 O O . ALA A 1 334 ? 19.815 -17.224 -15.401 1.00 91.69 334 ALA A O 1
ATOM 2547 N N . THR A 1 335 ? 19.432 -15.722 -17.015 1.00 91.31 335 THR A N 1
ATOM 2548 C CA . THR A 1 335 ? 18.078 -16.191 -17.338 1.00 91.31 335 THR A CA 1
ATOM 2549 C C . THR A 1 335 ? 17.989 -16.935 -18.662 1.00 91.31 335 THR A C 1
ATOM 2551 O O . THR A 1 335 ? 16.876 -17.312 -19.043 1.00 91.31 335 THR A O 1
ATOM 2554 N N . ARG A 1 336 ? 19.128 -17.131 -19.345 1.00 94.94 336 ARG A N 1
ATOM 2555 C CA . ARG A 1 336 ? 19.226 -17.708 -20.693 1.00 94.94 336 ARG A CA 1
ATOM 2556 C C . ARG A 1 336 ? 18.266 -17.029 -21.676 1.00 94.94 336 ARG A C 1
ATOM 2558 O O . ARG A 1 336 ? 17.464 -17.680 -22.344 1.00 94.94 336 ARG A O 1
ATOM 2565 N N . LEU A 1 337 ? 18.267 -15.694 -21.677 1.00 94.44 337 LEU A N 1
ATOM 2566 C CA . LEU A 1 337 ? 17.248 -14.918 -22.383 1.00 94.44 337 LEU A CA 1
ATOM 2567 C C . LEU A 1 337 ? 17.305 -15.104 -23.906 1.00 94.44 337 LEU A C 1
ATOM 2569 O O . LEU A 1 337 ? 16.249 -15.213 -24.523 1.00 94.44 337 LEU A O 1
ATOM 2573 N N . ASP A 1 338 ? 18.500 -15.209 -24.493 1.00 95.06 338 ASP A N 1
ATOM 2574 C CA . ASP A 1 338 ? 18.665 -15.482 -25.927 1.00 95.06 338 ASP A CA 1
ATOM 2575 C C . ASP A 1 338 ? 18.001 -16.807 -26.334 1.00 95.06 338 ASP A C 1
ATOM 2577 O O . ASP A 1 338 ? 17.220 -16.845 -27.280 1.00 95.06 338 ASP A O 1
ATOM 2581 N N . GLU A 1 339 ? 18.204 -17.876 -25.560 1.00 96.31 339 GLU A N 1
ATOM 2582 C CA . GLU A 1 339 ? 17.585 -19.183 -25.825 1.00 96.31 339 GLU A CA 1
ATOM 2583 C C . GLU A 1 339 ? 16.056 -19.138 -25.714 1.00 96.31 339 GLU A C 1
ATOM 2585 O O . GLU A 1 339 ? 15.343 -19.781 -26.485 1.00 96.31 339 GLU A O 1
ATOM 2590 N N . LYS A 1 340 ? 15.528 -18.360 -24.760 1.00 96.12 340 LYS A N 1
ATOM 2591 C CA . LYS A 1 340 ? 14.080 -18.146 -24.633 1.00 96.12 340 LYS A CA 1
ATOM 2592 C C . LYS A 1 340 ? 13.525 -17.394 -25.838 1.00 96.12 340 LYS A C 1
ATOM 2594 O O . LYS A 1 340 ? 12.428 -17.715 -26.285 1.00 96.12 340 LYS A O 1
ATOM 2599 N N . LEU A 1 341 ? 14.251 -16.407 -26.360 1.00 96.25 341 LEU A N 1
ATOM 2600 C CA . LEU A 1 341 ? 13.837 -15.691 -27.566 1.00 96.25 341 LEU A CA 1
ATOM 2601 C C . LEU A 1 341 ? 13.868 -16.591 -28.795 1.00 96.25 341 LEU A C 1
ATOM 2603 O O . LEU A 1 341 ? 12.914 -16.550 -29.567 1.00 96.25 341 LEU A O 1
ATOM 2607 N N . GLU A 1 342 ? 14.890 -17.434 -28.939 1.00 97.00 342 GLU A N 1
ATOM 2608 C CA . GLU A 1 342 ? 14.955 -18.407 -30.031 1.00 97.00 342 GLU A CA 1
ATOM 2609 C C . GLU A 1 342 ? 13.776 -19.381 -29.972 1.00 97.00 342 GLU A C 1
ATOM 2611 O O . GLU A 1 342 ? 13.030 -19.523 -30.937 1.00 97.00 342 GLU A O 1
ATOM 2616 N N . PHE A 1 343 ? 13.503 -19.941 -28.790 1.00 97.19 343 PHE A N 1
ATOM 2617 C CA . PHE A 1 343 ? 12.347 -20.809 -28.564 1.00 97.19 343 PHE A CA 1
ATOM 2618 C C . PHE A 1 343 ? 11.022 -20.148 -28.982 1.00 97.19 343 PHE A C 1
ATOM 2620 O O . PHE A 1 343 ? 10.155 -20.802 -29.573 1.00 97.19 343 PHE A O 1
ATOM 2627 N N . LEU A 1 344 ? 10.837 -18.864 -28.640 1.00 97.12 344 LEU A N 1
ATOM 2628 C CA . LEU A 1 344 ? 9.638 -18.101 -28.996 1.00 97.12 344 LEU A CA 1
ATOM 2629 C C . LEU A 1 344 ? 9.572 -17.824 -30.503 1.00 97.12 344 LEU A C 1
ATOM 2631 O O . LEU A 1 344 ? 8.482 -17.892 -31.073 1.00 97.12 344 LEU A O 1
ATOM 2635 N N . ARG A 1 345 ? 10.712 -17.540 -31.141 1.00 96.69 345 ARG A N 1
ATOM 2636 C CA . ARG A 1 345 ? 10.823 -17.290 -32.581 1.00 96.69 345 ARG A CA 1
ATOM 2637 C C . ARG A 1 345 ? 10.482 -18.537 -33.390 1.00 96.69 345 ARG A C 1
ATOM 2639 O O . ARG A 1 345 ? 9.593 -18.479 -34.238 1.00 96.69 345 ARG A O 1
ATOM 2646 N N . GLU A 1 346 ? 11.110 -19.667 -33.076 1.00 97.31 346 GLU A N 1
ATOM 2647 C CA . GLU A 1 346 ? 10.883 -20.959 -33.739 1.00 97.31 346 GLU A CA 1
ATOM 2648 C C . GLU A 1 346 ? 9.409 -21.389 -33.684 1.00 97.31 346 GLU A C 1
ATOM 2650 O O . GLU A 1 346 ? 8.860 -21.904 -34.658 1.00 97.31 346 GLU A O 1
ATOM 2655 N N . ARG A 1 347 ? 8.739 -21.138 -32.551 1.00 97.69 347 ARG A N 1
ATOM 2656 C CA . ARG A 1 347 ? 7.321 -21.483 -32.341 1.00 97.69 347 ARG A CA 1
ATOM 2657 C C . ARG A 1 347 ? 6.340 -20.378 -32.723 1.00 97.69 347 ARG A C 1
ATOM 2659 O O . ARG A 1 347 ? 5.140 -20.564 -32.530 1.00 97.69 347 ARG A O 1
ATOM 2666 N N . ARG A 1 348 ? 6.815 -19.243 -33.250 1.00 96.31 348 ARG A N 1
ATOM 2667 C CA . ARG A 1 348 ? 5.980 -18.081 -33.606 1.00 96.31 348 ARG A CA 1
ATOM 2668 C C . ARG A 1 348 ? 5.073 -17.637 -32.448 1.00 96.31 348 ARG A C 1
ATOM 2670 O O . ARG A 1 348 ? 3.882 -17.406 -32.634 1.00 96.31 348 ARG A O 1
ATOM 2677 N N . LEU A 1 349 ? 5.623 -17.557 -31.238 1.00 96.38 349 LEU A N 1
ATOM 2678 C CA . LEU A 1 349 ? 4.911 -17.153 -30.022 1.00 96.38 349 LEU A CA 1
ATOM 2679 C C . LEU A 1 349 ? 5.134 -15.665 -29.717 1.00 96.38 349 LEU A C 1
ATOM 2681 O O . LEU A 1 349 ? 6.115 -15.064 -30.151 1.00 96.38 349 LEU A O 1
ATOM 2685 N N . SER A 1 350 ? 4.254 -15.072 -28.900 1.00 94.44 350 SER A N 1
ATOM 2686 C CA . SER A 1 350 ? 4.367 -13.665 -28.475 1.00 94.44 350 SER A CA 1
ATOM 2687 C C . SER A 1 350 ? 4.466 -12.710 -29.683 1.00 94.44 350 SER A C 1
ATOM 2689 O O . SER A 1 350 ? 3.696 -12.844 -30.632 1.00 94.44 350 SER A O 1
ATOM 2691 N N . PHE A 1 351 ? 5.417 -11.774 -29.677 1.00 94.75 351 PHE A N 1
ATOM 2692 C CA . PHE A 1 351 ? 5.652 -10.813 -30.756 1.00 94.75 351 PHE A CA 1
ATOM 2693 C C . PHE A 1 351 ? 6.305 -11.392 -32.024 1.00 94.75 351 PHE A C 1
ATOM 2695 O O . PHE A 1 351 ? 6.555 -10.654 -32.975 1.00 94.75 351 PHE A O 1
ATOM 2702 N N . PHE A 1 352 ? 6.571 -12.702 -32.067 1.00 96.81 352 PHE A N 1
ATOM 2703 C CA . PHE A 1 352 ? 7.000 -13.411 -33.280 1.00 96.81 352 PHE A CA 1
ATOM 2704 C C . PHE A 1 352 ? 5.835 -14.022 -34.068 1.00 96.81 352 PHE A C 1
ATOM 2706 O O . PHE A 1 352 ? 6.055 -14.665 -35.096 1.00 96.81 352 PHE A O 1
ATOM 2713 N N . ARG A 1 353 ? 4.595 -13.852 -33.596 1.00 96.06 353 ARG A N 1
ATOM 2714 C CA . ARG A 1 353 ? 3.413 -14.293 -34.334 1.00 96.06 353 ARG A CA 1
ATOM 2715 C C . ARG A 1 353 ? 3.282 -13.552 -35.675 1.00 96.06 353 ARG A C 1
ATOM 2717 O O . ARG A 1 353 ? 3.646 -12.377 -35.750 1.00 96.06 353 ARG A O 1
ATOM 2724 N N . PRO A 1 354 ? 2.724 -14.193 -36.720 1.00 89.50 354 PRO A N 1
ATOM 2725 C CA . PRO A 1 354 ? 2.517 -13.550 -38.020 1.00 89.50 354 PRO A CA 1
ATOM 2726 C C . PRO A 1 354 ? 1.596 -12.326 -37.953 1.00 89.50 354 PRO A C 1
ATOM 2728 O O . PRO A 1 354 ? 1.772 -11.393 -38.726 1.00 89.50 354 PRO A O 1
ATOM 2731 N N . ASP A 1 355 ? 0.641 -12.334 -37.022 1.00 91.94 355 ASP A N 1
ATOM 2732 C CA . ASP A 1 355 ? -0.389 -11.311 -36.830 1.00 91.94 355 ASP A CA 1
ATOM 2733 C C . ASP A 1 355 ? -0.050 -10.301 -35.720 1.00 91.94 355 ASP A C 1
ATOM 2735 O O . ASP A 1 355 ? -0.932 -9.627 -35.196 1.00 91.94 355 ASP A O 1
ATOM 2739 N N . TYR A 1 356 ? 1.222 -10.211 -35.319 1.00 84.50 356 TYR A N 1
ATOM 2740 C CA . TYR A 1 356 ? 1.663 -9.208 -34.353 1.00 84.50 356 TYR A CA 1
ATOM 2741 C C . TYR A 1 356 ? 1.905 -7.857 -35.045 1.00 84.50 356 TYR A C 1
ATOM 2743 O O . TYR A 1 356 ? 2.922 -7.689 -35.737 1.00 84.50 356 TYR A O 1
ATOM 2751 N N . GLU A 1 357 ? 0.972 -6.924 -34.833 1.00 72.88 357 GLU A N 1
ATOM 2752 C CA . GLU A 1 357 ? 1.013 -5.520 -35.284 1.00 72.88 357 GLU A CA 1
ATOM 2753 C C . GLU A 1 357 ? 1.699 -4.574 -34.286 1.00 72.88 357 GLU A C 1
ATOM 2755 O O . GLU A 1 357 ? 1.355 -4.583 -33.077 1.00 72.88 357 GLU A O 1
#

pLDDT: mean 88.98, std 10.06, range [44.97, 98.56]

Foldseek 3Di:
DPDLQDDDDPLCVLLVLLQFFCLLVCCVQPPVDCLLFVLLVVLLVQLLVLLQDPPLVSSLVSLLVSLLSLLVSVQNLLLLVLLLVLLQLLLVQLVVVVVSSVSSNSSNVSSVVSNCVSVVVDDVVCLQVDDQPDDDDDPVLLLLLLLLLQLLLLVDQDPDVVSSVVSCVQQVVLLVVLLVVLSVQSNVQHNPDDCSSVSSLSSSLNSLQSSLSVSSNSCCVRPCSVPSNCSNRSSSSSSCSSSLVSSVSSLVVVPPPPPPPPDDPVSVVVSVVSSVSSSVSSVNSNPDDDPVNVVVSVLSVQLVVQLLVCLLVVHALVRSCVRSVNNSDPCCVVVVVRVVSVVCCVVCHDCSPPPRD

Secondary structure (DSSP, 8-state):
---TTSS--GGGGGHHHHH--GGGHHHHHT---GGGTHHHHHHHHHHHHHHT-SSHHHHHHHHHHHHHHHHTTSSGGGHHHHHHHHHHHHHHHGGGSHHHHHHHHHHHHHHHHHHHGGGTT--GGGG--S--SS-PPPHHHHHHHHHHHHHHHTT--S--HHHHHHHIIIIIHHHHHHHHHHHHHHTT--SSSSTHHHHHHHHHHHHHHHHHHHHHHHHHHHHGGG-GGGGG-GGGTGGGHHHHHHHHHHHHHHHHTS-TTS--HHHHHHHHHHHHHHHHHHHHHHHPPPHHHHHHHHHHHHHHHHHHHHHHTT--HHHHHHHHT--SSSSTGGGTHHHHHHHHHHTT-GGGSTT--

Sequence (357 aa):
KVALFGRLTAWDAMIPPLFFRFGQYEALTFIPNPSHGVIPVVLALLACRSLLIENGWARLAALTAISFFASHTGFGFFLPPMLIGVLLLRGIYEWRNRARAAMSFLTATAVGVAAATMLVGFRFEELRAVPCRFGSPTVTDHVIWVITMVKASFGFLGRDELAIAGATLVYLIPAASALAVSVTRIARTVPDSDDEREFSLAATPAVLICVSVAFCLSSAWARLCLGPVQALDSRYVTLMIPFAIGLYFSIIRWDVERGMSGATSARKVVRLALLAVLMVSSVHGGFHIAQSDRAGVERSRETKRAWVACARAGGTVAECDFRSQLKVHPVPSATRLDEKLEFLRERRLSFFRPDYE